Protein AF-A0A7S2WJZ1-F1 (afdb_monomer_lite)

Sequence (369 aa):
MVTASGAAGSRGDVEMGPRAAAEETKERGAGEAEEEASGRMSRREILKLLAVIGFVVVVVVLAQEVGLLLTRIRDWLVKQPLSYCLPVFVVVMVVRRVVVPIWYTVPTGVLMIIYLVFKVGVVRAAVIFQTLKLLDFVSFLILQRWFGPYFCDEDEEGQQMARSAKRCLPQILLDVVYALDREWGGHLRSQAPVGKTLTFIAFGATWFLEEEAMLFWFAVRSHVPNHLICIGLVTFTYLNTFDTIIRAQAVKGALDALSGSSAEILWEAIAQAKWYFVFLALLIATPATIYIHGRHVRLVYRKCTTMRVIVDEEADVANQDKDGENDTSLLQSPRRDHGDFAHQNDQDRERRRRELLQQQVTSIQTEPT

Foldseek 3Di:
DDDDDDDDDDDDDDDDDPPVVVVVVVVVVVVVVVVVVVPDDDPVNVVVVVVVVVVVVVVVVVVLVVLVVLLVLLVVLLPDDCVPVVVVLLVLVLCCLQQQVNVPPDPSLLSQLSSLCSNPNLLVSLLVSLVSLLCLLVSLQSLLVPCQLLQPDPDPVSVVVVVVVCVSHDPVLVVLLVVCCVQCQVVLVPDDLVVVLVLLLLQLLEPPDSPSSSSNSVSHRNPRDSVSNSVSSVVSSVLCSLVSSLSSLLSVQSSVCSVVDPPVSSVVSNVPSDVVSVVSSCVRHVVSNCVVVVSVVVVVVVVVVVVVVVVVVVVVVVVVVVVVVVVPPPDDDDDDDDDPPVVVVVVVVVVVVVVVVVVVVVVVVPDDD

Secondary structure (DSSP, 8-state):
-----------------TTSHHHHHHHHHHHHHHHHHHT---HHHHHHHHHHHHHHHHHHHHHHHHHHHHHHHHHHHHHS-HHHHHHHHHHHHHHHHH-GGGTTSS-HHHHHHHHHHHHH-HHHHHHHHHHHHTTHHHHHHHHHHHHHHHHH--SHHHHHHHHHHHHHS-HHHHHHHHHHHHHHHHHHHHS-HHHHHHHHHHHHH-SSS-HHHHHHHHHHT----HHHHHHHHHHHHHHTHHHHHHHHHHHHHHHHHHTTS-THHHHHHHHTS-HHHHHHHHHHHHHHHHHHHHHHHHHHHHHHHHHHHHHHHHHHHHHHHHHHHHGGGG--------SSHHHHHHHHHHHHHHHHHHHHHHHHHSS--

Structure (mmCIF, N/CA/C/O backbone):
data_AF-A0A7S2WJZ1-F1
#
_entry.id   AF-A0A7S2WJZ1-F1
#
loop_
_atom_site.group_PDB
_atom_site.id
_atom_site.type_symbol
_atom_site.label_atom_id
_atom_site.label_alt_id
_atom_site.label_comp_id
_atom_site.label_asym_id
_atom_site.label_entity_id
_atom_site.label_seq_id
_atom_site.pdbx_PDB_ins_code
_atom_site.Cartn_x
_atom_site.Cartn_y
_atom_site.Cartn_z
_atom_site.occupancy
_atom_site.B_iso_or_equiv
_atom_site.auth_seq_id
_atom_site.auth_comp_id
_atom_site.auth_asym_id
_atom_site.auth_atom_id
_atom_site.pdbx_PDB_model_num
ATOM 1 N N . MET A 1 1 ? -2.677 65.692 32.456 1.00 35.12 1 MET A N 1
ATOM 2 C CA . MET A 1 1 ? -1.333 66.240 32.195 1.00 35.12 1 MET A CA 1
ATOM 3 C C . MET A 1 1 ? -1.375 66.875 30.814 1.00 35.12 1 MET A C 1
ATOM 5 O O . MET A 1 1 ? -1.605 66.156 29.861 1.00 35.12 1 MET A O 1
ATOM 9 N N . VAL A 1 2 ? -1.282 68.208 30.805 1.00 33.44 2 VAL A N 1
ATOM 10 C CA . VAL A 1 2 ? -0.987 69.173 29.724 1.00 33.44 2 VAL A CA 1
ATOM 11 C C . VAL A 1 2 ? -1.761 69.114 28.390 1.00 33.44 2 VAL A C 1
ATOM 13 O O . VAL A 1 2 ? -1.886 68.111 27.706 1.00 33.44 2 VAL A O 1
ATOM 16 N N . THR A 1 3 ? -2.252 70.305 28.071 1.00 33.34 3 THR A N 1
ATOM 17 C CA . THR A 1 3 ? -3.048 70.826 26.964 1.00 33.34 3 THR A CA 1
ATOM 18 C C . THR A 1 3 ? -2.242 71.222 25.713 1.00 33.34 3 THR A C 1
ATOM 20 O O . THR A 1 3 ? -1.094 71.629 25.833 1.00 33.34 3 THR A O 1
ATOM 23 N N . ALA A 1 4 ? -2.975 71.319 24.594 1.00 33.91 4 ALA A N 1
ATOM 24 C CA . ALA A 1 4 ? -2.968 72.406 23.595 1.00 33.91 4 ALA A CA 1
ATOM 25 C C . ALA A 1 4 ? -1.978 72.449 22.403 1.00 33.91 4 ALA A C 1
ATOM 27 O O . ALA A 1 4 ? -0.768 72.333 22.535 1.00 33.91 4 ALA A O 1
ATOM 28 N N . SER A 1 5 ? -2.595 72.866 21.282 1.00 34.00 5 SER A N 1
ATOM 29 C CA . SER A 1 5 ? -2.162 73.897 20.317 1.00 34.00 5 SER A CA 1
ATOM 30 C C . SER A 1 5 ? -1.443 73.476 19.025 1.00 34.00 5 SER A C 1
ATOM 32 O O . SER A 1 5 ? -0.236 73.292 19.004 1.00 34.00 5 SER A O 1
ATOM 34 N N . GLY A 1 6 ? -2.212 73.477 17.925 1.00 32.22 6 GLY A N 1
ATOM 35 C CA . GLY A 1 6 ? -2.165 74.532 16.897 1.00 32.22 6 GLY A CA 1
ATOM 36 C C . GLY A 1 6 ? -1.039 74.520 15.855 1.00 32.22 6 GLY A C 1
ATOM 37 O O . GLY A 1 6 ? 0.117 74.705 16.203 1.00 32.22 6 GLY A O 1
ATOM 38 N N . ALA A 1 7 ? -1.411 74.484 14.569 1.00 35.50 7 ALA A N 1
ATOM 39 C CA . ALA A 1 7 ? -0.911 75.407 13.539 1.00 35.50 7 ALA A CA 1
ATOM 40 C C . ALA A 1 7 ? -1.691 75.247 12.223 1.00 35.50 7 ALA A C 1
ATOM 42 O O . ALA A 1 7 ? -1.968 74.142 11.767 1.00 35.50 7 ALA A O 1
ATOM 43 N N . ALA A 1 8 ? -2.030 76.390 11.633 1.00 37.19 8 ALA A N 1
ATOM 44 C CA . ALA A 1 8 ? -2.666 76.549 10.336 1.00 37.19 8 ALA A CA 1
ATOM 45 C C . ALA A 1 8 ? -1.668 76.349 9.179 1.00 37.19 8 ALA A C 1
ATOM 47 O O . ALA A 1 8 ? -0.497 76.706 9.296 1.00 37.19 8 ALA A O 1
ATOM 48 N N . GLY A 1 9 ? -2.162 75.863 8.039 1.00 34.41 9 GLY A N 1
ATOM 49 C CA . GLY A 1 9 ? -1.451 75.817 6.761 1.00 34.41 9 GLY A CA 1
ATOM 50 C C . GLY A 1 9 ? -2.421 76.154 5.633 1.00 34.41 9 GLY A C 1
ATOM 51 O O . GLY A 1 9 ? -3.458 75.517 5.497 1.00 34.41 9 GLY A O 1
ATOM 52 N N . SER A 1 10 ? -2.118 77.216 4.892 1.00 34.97 10 SER A N 1
ATOM 53 C CA . SER A 1 10 ? -3.002 77.883 3.934 1.00 34.97 10 SER A CA 1
ATOM 54 C C . SER A 1 10 ? -2.846 77.361 2.500 1.00 34.97 10 SER A C 1
ATOM 56 O O . SER A 1 10 ? -1.753 76.930 2.144 1.00 34.97 10 SER A O 1
ATOM 58 N N . ARG A 1 11 ? -3.864 77.665 1.679 1.00 36.56 11 ARG A N 1
ATOM 59 C CA . ARG A 1 11 ? -3.856 77.877 0.214 1.00 36.56 11 ARG A CA 1
ATOM 60 C C . ARG A 1 11 ? -3.792 76.661 -0.712 1.00 36.56 11 ARG A C 1
ATOM 62 O O . ARG A 1 11 ? -2.818 75.922 -0.736 1.00 36.56 11 ARG A O 1
ATOM 69 N N . GLY A 1 12 ? -4.772 76.632 -1.616 1.00 36.12 12 GLY A N 1
ATOM 70 C CA . GLY A 1 12 ? -4.676 75.965 -2.909 1.00 36.12 12 GLY A CA 1
ATOM 71 C C . GLY A 1 12 ? -6.034 75.768 -3.573 1.00 36.12 12 GLY A C 1
ATOM 72 O O . GLY A 1 12 ? -6.443 74.628 -3.743 1.00 36.12 12 GLY A O 1
ATOM 73 N N . ASP A 1 13 ? -6.728 76.852 -3.932 1.00 42.53 13 ASP A N 1
ATOM 74 C CA . ASP A 1 13 ? -7.829 76.777 -4.899 1.00 42.53 13 ASP A CA 1
ATOM 75 C C . ASP A 1 13 ? -7.250 76.351 -6.256 1.00 42.53 13 ASP A C 1
ATOM 77 O O . ASP A 1 13 ? -6.433 77.065 -6.842 1.00 42.53 13 ASP A O 1
ATOM 81 N N . VAL A 1 14 ? -7.654 75.177 -6.740 1.00 48.00 14 VAL A N 1
ATOM 82 C CA . VAL A 1 14 ? -7.416 74.730 -8.116 1.00 48.00 14 VAL A CA 1
ATOM 83 C C . VAL A 1 14 ? -8.781 74.531 -8.760 1.00 48.00 14 VAL A C 1
ATOM 85 O O . VAL A 1 14 ? -9.485 73.564 -8.474 1.00 48.00 14 VAL A O 1
ATOM 88 N N . GLU A 1 15 ? -9.155 75.472 -9.625 1.00 45.41 15 GLU A N 1
ATOM 89 C CA . GLU A 1 15 ? -10.256 75.317 -10.573 1.00 45.41 15 GLU A CA 1
ATOM 90 C C . GLU A 1 15 ? -9.969 74.109 -11.480 1.00 45.41 15 GLU A C 1
ATOM 92 O O . GLU A 1 15 ? -9.118 74.163 -12.370 1.00 45.41 15 GLU A O 1
ATOM 97 N N . MET A 1 16 ? -10.681 72.999 -11.265 1.00 44.22 16 MET A N 1
ATOM 98 C CA . MET A 1 16 ? -10.736 71.910 -12.237 1.00 44.22 16 MET A CA 1
ATOM 99 C C . MET A 1 16 ? -11.725 72.274 -13.344 1.00 44.22 16 MET A C 1
ATOM 101 O O . MET A 1 16 ? -12.926 72.414 -13.118 1.00 44.22 16 MET A O 1
ATOM 105 N N . GLY A 1 17 ? -11.196 72.437 -14.557 1.00 39.38 17 GLY A N 1
ATOM 106 C CA . GLY A 1 17 ? -11.983 72.705 -15.754 1.00 39.38 17 GLY A CA 1
ATOM 107 C C . GLY A 1 17 ? -12.967 71.571 -16.105 1.00 39.38 17 GLY A C 1
ATOM 108 O O . GLY A 1 17 ? -12.754 70.411 -15.741 1.00 39.38 17 GLY A O 1
ATOM 109 N N . PRO A 1 18 ? -14.020 71.869 -16.888 1.00 46.38 18 PRO A N 1
ATOM 110 C CA . PRO A 1 18 ? -15.182 71.002 -17.138 1.00 46.38 18 PRO A CA 1
ATOM 111 C C . PRO A 1 18 ? -14.915 69.766 -18.026 1.00 46.38 18 PRO A C 1
ATOM 113 O O . PRO A 1 18 ? -15.843 69.193 -18.589 1.00 46.38 18 PRO A O 1
ATOM 116 N N . ARG A 1 19 ? -13.655 69.332 -18.166 1.00 48.16 19 ARG A N 1
ATOM 117 C CA . ARG A 1 19 ? -13.272 68.125 -18.919 1.00 48.16 19 ARG A CA 1
ATOM 118 C C . ARG A 1 19 ? -13.032 66.889 -18.048 1.00 48.16 19 ARG A C 1
ATOM 120 O O . ARG A 1 19 ? -13.173 65.795 -18.571 1.00 48.16 19 ARG A O 1
ATOM 127 N N . ALA A 1 20 ? -12.767 67.043 -16.748 1.00 45.25 20 ALA A N 1
ATOM 128 C CA . ALA A 1 20 ? -12.599 65.903 -15.835 1.00 45.25 20 ALA A CA 1
ATOM 129 C C . ALA A 1 20 ? -13.941 65.278 -15.399 1.00 45.25 20 ALA A C 1
ATOM 131 O O . ALA A 1 20 ? -14.034 64.075 -15.187 1.00 45.25 20 ALA A O 1
ATOM 132 N N . ALA A 1 21 ? -15.016 66.073 -15.348 1.00 47.00 21 ALA A N 1
ATOM 133 C CA . ALA A 1 21 ? -16.331 65.596 -14.911 1.00 47.00 21 ALA A CA 1
ATOM 134 C C . ALA A 1 21 ? -17.038 64.678 -15.930 1.00 47.00 21 ALA A C 1
ATOM 136 O O . ALA A 1 21 ? -17.956 63.957 -15.554 1.00 47.00 21 ALA A O 1
ATOM 137 N N . ALA A 1 22 ? -16.630 64.692 -17.206 1.00 45.75 22 ALA A N 1
ATOM 138 C CA . ALA A 1 22 ? -17.259 63.896 -18.265 1.00 45.75 22 ALA A CA 1
ATOM 139 C C . ALA A 1 22 ? -16.662 62.482 -18.418 1.00 45.75 22 ALA A C 1
ATOM 141 O O . ALA A 1 22 ? -17.345 61.590 -18.922 1.00 45.75 22 ALA A O 1
ATOM 142 N N . GLU A 1 23 ? -15.419 62.256 -17.980 1.00 45.00 23 GLU A N 1
ATOM 143 C CA . GLU A 1 23 ? -14.822 60.910 -17.938 1.00 45.00 23 GLU A CA 1
ATOM 144 C C . GLU A 1 23 ? -15.289 60.136 -16.700 1.00 45.00 23 GLU A C 1
ATOM 146 O O . GLU A 1 23 ? -15.643 58.962 -16.806 1.00 45.00 23 GLU A O 1
ATOM 151 N N . GLU A 1 24 ? -15.455 60.818 -15.565 1.00 45.88 24 GLU A N 1
ATOM 152 C CA . GLU A 1 24 ? -15.884 60.188 -14.311 1.00 45.88 24 GLU A CA 1
ATOM 153 C C . GLU A 1 24 ? -17.339 59.676 -14.360 1.00 45.88 24 GLU A C 1
ATOM 155 O O . GLU A 1 24 ? -17.680 58.685 -13.717 1.00 45.88 24 GLU A O 1
ATOM 160 N N . THR A 1 25 ? -18.217 60.281 -15.175 1.00 46.12 25 THR A N 1
ATOM 161 C CA . THR A 1 25 ? -19.594 59.771 -15.351 1.00 46.12 25 THR A CA 1
ATOM 162 C C . THR A 1 25 ? -19.679 58.579 -16.307 1.00 46.12 25 THR A C 1
ATOM 164 O O . THR A 1 25 ? -20.654 57.829 -16.260 1.00 46.12 25 THR A O 1
ATOM 167 N N . LYS A 1 26 ? -18.677 58.381 -17.173 1.00 44.16 26 LYS A N 1
ATOM 168 C CA . LYS A 1 26 ? -18.665 57.284 -18.150 1.00 44.16 26 LYS A CA 1
ATOM 169 C C . LYS A 1 26 ? -18.094 55.996 -17.553 1.00 44.16 26 LYS A C 1
ATOM 171 O O . LYS A 1 26 ? -18.574 54.919 -17.889 1.00 44.16 26 LYS A O 1
ATOM 176 N N . GLU A 1 27 ? -17.150 56.109 -16.619 1.00 46.34 27 GLU A N 1
ATOM 177 C CA . GLU A 1 27 ? -16.619 54.962 -15.871 1.00 46.34 27 GLU A CA 1
ATOM 178 C C . GLU A 1 27 ? -17.578 54.478 -14.774 1.00 46.34 27 GLU A C 1
ATOM 180 O O . GLU A 1 27 ? -17.710 53.274 -14.562 1.00 46.34 27 GLU A O 1
ATOM 185 N N . ARG A 1 28 ? -18.343 55.380 -14.142 1.00 48.84 28 ARG A N 1
ATOM 186 C CA . ARG A 1 28 ? -19.300 54.995 -13.090 1.00 48.84 28 ARG A CA 1
ATOM 187 C C . ARG A 1 28 ? -20.514 54.223 -13.622 1.00 48.84 28 ARG A C 1
ATOM 189 O O . ARG A 1 28 ? -20.954 53.273 -12.989 1.00 48.84 28 ARG A O 1
ATOM 196 N N . GLY A 1 29 ? -21.001 54.567 -14.819 1.00 41.38 29 GLY A N 1
ATOM 197 C CA . GLY A 1 29 ? -22.090 53.834 -15.481 1.00 41.38 29 GLY A CA 1
ATOM 198 C C . GLY A 1 29 ? -21.668 52.495 -16.104 1.00 41.38 29 GLY A C 1
ATOM 199 O O . GLY A 1 29 ? -22.511 51.622 -16.293 1.00 41.38 29 GLY A O 1
ATOM 200 N N . ALA A 1 30 ? -20.378 52.317 -16.413 1.00 45.41 30 ALA A N 1
ATOM 201 C CA . ALA A 1 30 ? -19.834 51.049 -16.902 1.00 45.41 30 ALA A CA 1
ATOM 202 C C . ALA A 1 30 ? -19.527 50.075 -15.750 1.00 45.41 30 ALA A C 1
ATOM 204 O O . ALA A 1 30 ? -19.816 48.887 -15.870 1.00 45.41 30 ALA A O 1
ATOM 205 N N . GLY A 1 31 ? -19.034 50.587 -14.615 1.00 43.34 31 GLY A N 1
ATOM 206 C CA . GLY A 1 31 ? -18.776 49.786 -13.415 1.00 43.34 31 GLY A CA 1
ATOM 207 C C . GLY A 1 31 ? -20.046 49.214 -12.779 1.00 43.34 31 GLY A C 1
ATOM 208 O O . GLY A 1 31 ? -20.082 48.030 -12.464 1.00 43.34 31 GLY A O 1
ATOM 209 N N . GLU A 1 32 ? -21.120 50.004 -12.668 1.00 49.44 32 GLU A N 1
ATOM 210 C CA . GLU A 1 32 ? -22.384 49.539 -12.063 1.00 49.44 32 GLU A CA 1
ATOM 211 C C . GLU A 1 32 ? -23.138 48.525 -12.954 1.00 49.44 32 GLU A C 1
ATOM 213 O O . GLU A 1 32 ? -23.815 47.633 -12.445 1.00 49.44 32 GLU A O 1
ATOM 218 N N . ALA A 1 33 ? -22.968 48.586 -14.282 1.00 47.81 33 ALA A N 1
ATOM 219 C CA . ALA A 1 33 ? -23.543 47.604 -15.209 1.00 47.81 33 ALA A CA 1
ATOM 220 C C . ALA A 1 33 ? -22.740 46.285 -15.280 1.00 47.81 33 ALA A C 1
ATOM 222 O O . ALA A 1 33 ? -23.322 45.224 -15.525 1.00 47.81 33 ALA A O 1
ATOM 223 N N . GLU A 1 34 ? -21.422 46.318 -15.046 1.00 46.22 34 GLU A N 1
ATOM 224 C CA . GLU A 1 34 ? -20.591 45.108 -14.929 1.00 46.22 34 GLU A CA 1
ATOM 225 C C . GLU A 1 34 ? -20.733 44.423 -13.558 1.00 46.22 34 GLU A C 1
ATOM 227 O O . GLU A 1 34 ? -20.693 43.190 -13.480 1.00 46.22 34 GLU A O 1
ATOM 232 N N . GLU A 1 35 ? -20.990 45.178 -12.484 1.00 46.41 35 GLU A N 1
ATOM 233 C CA . GLU A 1 35 ? -21.200 44.615 -11.142 1.00 46.41 35 GLU A CA 1
ATOM 234 C C . GLU A 1 35 ? -22.533 43.843 -11.033 1.00 46.41 35 GLU A C 1
ATOM 236 O O . GLU A 1 35 ? -22.588 42.784 -10.402 1.00 46.41 35 GLU A O 1
ATOM 241 N N . GLU A 1 36 ? -23.587 44.263 -11.750 1.00 46.03 36 GLU A N 1
ATOM 242 C CA . GLU A 1 36 ? -24.852 43.508 -11.836 1.00 46.03 36 GLU A CA 1
ATOM 243 C C . GLU A 1 36 ? -24.774 42.251 -12.732 1.00 46.03 36 GLU A C 1
ATOM 245 O O . GLU A 1 36 ? -25.555 41.306 -12.554 1.00 46.03 36 GLU A O 1
ATOM 250 N N . ALA A 1 37 ? -23.821 42.181 -13.671 1.00 45.91 37 ALA A N 1
ATOM 251 C CA . ALA A 1 37 ? -23.615 41.014 -14.539 1.00 45.91 37 ALA A CA 1
ATOM 252 C C . ALA A 1 37 ? -22.756 39.913 -13.881 1.00 45.91 37 ALA A C 1
ATOM 254 O O . ALA A 1 37 ? -22.914 38.732 -14.202 1.00 45.91 37 ALA A O 1
ATOM 255 N N . SER A 1 38 ? -21.910 40.283 -12.915 1.00 46.25 38 SER A N 1
ATOM 256 C CA . SER A 1 38 ? -21.045 39.385 -12.130 1.00 46.25 38 SER A CA 1
ATOM 257 C C . SER A 1 38 ? -21.821 38.469 -11.158 1.00 46.25 38 SER A C 1
ATOM 259 O O . SER A 1 38 ? -21.355 37.393 -10.783 1.00 46.25 38 SER A O 1
ATOM 261 N N . GLY A 1 39 ? -23.053 38.840 -10.786 1.00 50.56 39 GLY A N 1
ATOM 262 C CA . GLY A 1 39 ? -23.861 38.118 -9.792 1.00 50.56 39 GLY A CA 1
ATOM 263 C C . GLY A 1 39 ? -24.732 36.967 -10.317 1.00 50.56 39 GLY A C 1
ATOM 264 O O . GLY A 1 39 ? -25.331 36.238 -9.521 1.00 50.56 39 GLY A O 1
ATOM 265 N N . ARG A 1 40 ? -24.851 36.765 -11.637 1.00 54.56 40 ARG A N 1
ATOM 266 C CA . ARG A 1 40 ? -25.691 35.691 -12.204 1.00 54.56 40 ARG A CA 1
ATOM 267 C C . ARG A 1 40 ? -24.854 34.458 -12.520 1.00 54.56 40 ARG A C 1
ATOM 269 O O . ARG A 1 40 ? -24.459 34.259 -13.666 1.00 54.56 40 ARG A O 1
ATOM 276 N N . MET A 1 41 ? -24.657 33.594 -11.517 1.00 57.53 41 MET A N 1
ATOM 277 C CA . MET A 1 41 ? -24.138 32.237 -11.745 1.00 57.53 41 MET A CA 1
ATOM 278 C C . MET A 1 41 ? -24.893 31.591 -12.907 1.00 57.53 41 MET A C 1
ATOM 280 O O . MET A 1 41 ? -26.128 31.518 -12.921 1.00 57.53 41 MET A O 1
ATOM 284 N N . SER A 1 42 ? -24.141 31.122 -13.896 1.00 78.81 42 SER A N 1
ATOM 285 C CA . SER A 1 42 ? -24.705 30.467 -15.069 1.00 78.81 42 SER A CA 1
ATOM 286 C C . SER A 1 42 ? -25.537 29.260 -14.627 1.00 78.81 42 SER A C 1
ATOM 288 O O . SER A 1 42 ? -25.165 28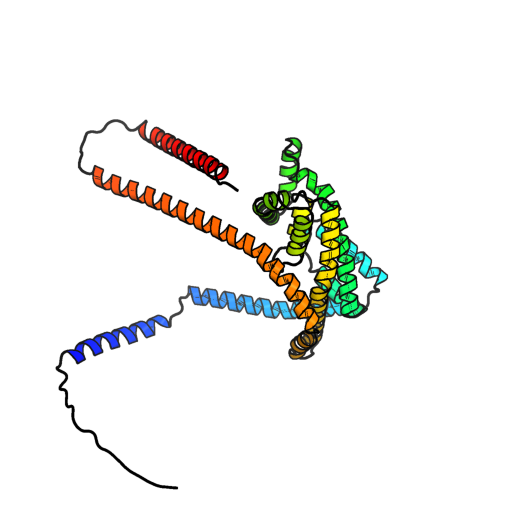.542 -13.699 1.00 78.81 42 SER A O 1
ATOM 290 N N . ARG A 1 43 ? -26.646 28.952 -15.317 1.00 75.81 43 ARG A N 1
ATOM 291 C CA . ARG A 1 43 ? -27.466 27.755 -15.018 1.00 75.81 43 ARG A CA 1
ATOM 292 C C . ARG A 1 43 ? -26.630 26.468 -14.946 1.00 75.81 43 ARG A C 1
ATOM 294 O O . ARG A 1 43 ? -26.984 25.554 -14.210 1.00 75.81 43 ARG A O 1
ATOM 301 N N . ARG A 1 44 ? -25.508 26.402 -15.678 1.00 75.88 44 ARG A N 1
ATOM 302 C CA . ARG A 1 44 ? -24.546 25.287 -15.624 1.00 75.88 44 ARG A CA 1
ATOM 303 C C . ARG A 1 44 ? -23.751 25.238 -14.316 1.00 75.88 44 ARG A C 1
ATOM 305 O O . ARG A 1 44 ? -23.450 24.148 -13.845 1.00 75.88 44 ARG A O 1
ATOM 312 N N . GLU A 1 45 ? -23.415 26.381 -13.732 1.00 79.25 45 GLU A N 1
ATOM 313 C CA . GLU A 1 45 ? -22.713 26.481 -12.445 1.00 79.25 45 GLU A CA 1
ATOM 314 C C . GLU A 1 45 ? -23.644 26.138 -11.287 1.00 79.25 45 GLU A C 1
ATOM 316 O O . GLU A 1 45 ? -23.255 25.377 -10.409 1.00 79.25 45 GLU A O 1
ATOM 321 N N . ILE A 1 46 ? -24.905 26.574 -11.356 1.00 81.94 46 ILE A N 1
ATOM 322 C CA . ILE A 1 46 ? -25.950 26.170 -10.404 1.00 81.94 46 ILE A CA 1
ATOM 323 C C . ILE A 1 46 ? -26.162 24.651 -10.457 1.00 81.94 46 ILE A C 1
ATOM 325 O O . ILE A 1 46 ? -26.256 24.007 -9.416 1.00 81.94 46 ILE A O 1
ATOM 329 N N . LEU A 1 47 ? -26.180 24.050 -11.653 1.00 81.81 47 LEU A N 1
ATOM 330 C CA . LEU A 1 47 ? -26.319 22.598 -11.798 1.00 81.81 47 LEU A CA 1
ATOM 331 C C . LEU A 1 47 ? -25.104 21.838 -11.239 1.00 81.81 47 LEU A C 1
ATOM 333 O O . LEU A 1 47 ? -25.275 20.820 -10.574 1.00 81.81 47 LEU A O 1
ATOM 337 N N . LYS A 1 48 ? -23.881 22.338 -11.476 1.00 78.62 48 LYS A N 1
ATOM 338 C CA . LYS A 1 48 ? -22.652 21.786 -10.880 1.00 78.62 48 LYS A CA 1
ATOM 339 C C . LYS A 1 48 ? -22.681 21.899 -9.358 1.00 78.62 48 LYS A C 1
ATOM 341 O O . LYS A 1 48 ? -22.360 20.931 -8.680 1.00 78.62 48 LYS A O 1
ATOM 346 N N . LEU A 1 49 ? -23.106 23.043 -8.827 1.00 80.56 49 LEU A N 1
ATOM 347 C CA . LEU A 1 49 ? -23.221 23.271 -7.391 1.00 80.56 49 LEU A CA 1
ATOM 348 C C . LEU A 1 49 ? -24.266 22.341 -6.767 1.00 80.56 49 LEU A C 1
ATOM 350 O O . LEU A 1 49 ? -23.978 21.705 -5.761 1.00 80.56 49 LEU A O 1
ATOM 354 N N . LEU A 1 50 ? -25.437 22.181 -7.390 1.00 81.69 50 LEU A N 1
ATOM 355 C CA . LEU A 1 50 ? -26.462 21.228 -6.951 1.00 81.69 50 LEU A CA 1
ATOM 356 C C . LEU A 1 50 ? -25.984 19.776 -7.033 1.00 81.69 50 LEU A C 1
ATOM 358 O O . LEU A 1 50 ? -26.298 18.996 -6.142 1.00 81.69 50 LEU A O 1
ATOM 362 N N . ALA A 1 51 ? -25.203 19.407 -8.052 1.00 79.88 51 ALA A N 1
ATOM 363 C CA . ALA A 1 51 ? -24.602 18.079 -8.143 1.00 79.88 51 ALA A CA 1
ATOM 364 C C . ALA A 1 51 ? -23.565 17.846 -7.033 1.00 79.88 51 ALA A C 1
ATOM 366 O O . ALA A 1 51 ? -23.545 16.772 -6.441 1.00 79.88 51 ALA A O 1
ATOM 367 N N . VAL A 1 52 ? -22.749 18.853 -6.704 1.00 80.38 52 VAL A N 1
ATOM 368 C CA . VAL A 1 52 ? -21.792 18.791 -5.589 1.00 80.38 52 VAL A CA 1
ATOM 369 C C . VAL A 1 52 ? -22.522 18.721 -4.251 1.00 80.38 52 VAL A C 1
ATOM 371 O O . VAL A 1 52 ? -22.197 17.865 -3.439 1.00 80.38 52 VAL A O 1
ATOM 374 N N . ILE A 1 53 ? -23.538 19.556 -4.024 1.00 81.62 53 ILE A N 1
ATOM 375 C CA . ILE A 1 53 ? -24.355 19.521 -2.804 1.00 81.62 53 ILE A CA 1
ATOM 376 C C . ILE A 1 53 ? -25.074 18.174 -2.693 1.00 81.62 53 ILE A C 1
ATOM 378 O O . ILE A 1 53 ? -25.030 17.550 -1.639 1.00 81.62 53 ILE A O 1
ATOM 382 N N . GLY A 1 54 ? -25.681 17.688 -3.777 1.00 78.44 54 GLY A N 1
ATOM 383 C CA . GLY A 1 54 ? -26.321 16.376 -3.832 1.00 78.44 54 GLY A CA 1
ATOM 384 C C . GLY A 1 54 ? -25.337 15.248 -3.532 1.00 78.44 54 GLY A C 1
ATOM 385 O O . GLY A 1 54 ? -25.641 14.375 -2.725 1.00 78.44 54 GLY A O 1
ATOM 386 N N . PHE A 1 55 ? -24.130 15.303 -4.097 1.00 78.44 55 PHE A N 1
ATOM 387 C CA . PHE A 1 55 ? -23.053 14.367 -3.785 1.00 78.44 55 PHE A CA 1
ATOM 388 C C . PHE A 1 55 ? -22.644 14.440 -2.309 1.00 78.44 55 PHE A C 1
ATOM 390 O O . PHE A 1 55 ? -22.541 13.403 -1.665 1.00 78.44 55 PHE A O 1
ATOM 397 N N . VAL A 1 56 ? -22.482 15.638 -1.740 1.00 74.50 56 VAL A N 1
ATOM 398 C CA . VAL A 1 56 ? -22.156 15.829 -0.318 1.00 74.50 56 VAL A CA 1
ATOM 399 C C . VAL A 1 56 ? -23.259 15.268 0.578 1.00 74.50 56 VAL A C 1
ATOM 401 O O . VAL A 1 56 ? -22.956 14.533 1.510 1.00 74.50 56 VAL A O 1
ATOM 404 N N . VAL A 1 57 ? -24.531 15.546 0.287 1.00 74.56 57 VAL A N 1
ATOM 405 C CA . VAL A 1 57 ? -25.671 15.007 1.047 1.00 74.56 57 VAL A CA 1
ATOM 406 C C . VAL A 1 57 ? -25.700 13.482 0.965 1.00 74.56 57 VAL A C 1
ATOM 408 O O . VAL A 1 57 ? -25.830 12.820 1.992 1.00 74.56 57 VAL A O 1
ATOM 411 N N . VAL A 1 58 ? -25.513 12.915 -0.229 1.00 74.88 58 VAL A N 1
ATOM 412 C CA . VAL A 1 58 ? -25.426 11.462 -0.427 1.00 74.88 58 VAL A CA 1
ATOM 413 C C . VAL A 1 58 ? -24.260 10.874 0.367 1.00 74.88 58 VAL A C 1
ATOM 415 O O . VAL A 1 58 ? -24.454 9.881 1.060 1.00 74.88 58 VAL A O 1
ATOM 418 N N . VAL A 1 59 ? -23.083 11.503 0.346 1.00 71.56 59 VAL A N 1
ATOM 419 C CA . VAL A 1 59 ? -21.912 11.084 1.132 1.00 71.56 59 VAL A CA 1
ATOM 420 C C . VAL A 1 59 ? -22.192 11.153 2.631 1.00 71.56 59 VAL A C 1
ATOM 422 O O . VAL A 1 59 ? -21.829 10.223 3.341 1.00 71.56 59 VAL A O 1
ATOM 425 N N . VAL A 1 60 ? -22.855 12.200 3.126 1.00 72.00 60 VAL A N 1
ATOM 426 C CA . VAL A 1 60 ? -23.181 12.356 4.554 1.00 72.00 60 VAL A CA 1
ATOM 427 C C . VAL A 1 60 ? -24.192 11.303 5.014 1.00 72.00 60 VAL A C 1
ATOM 429 O O . VAL A 1 60 ? -23.982 10.669 6.047 1.00 72.00 60 VAL A O 1
ATOM 432 N N . VAL A 1 61 ? -25.258 11.068 4.244 1.00 71.44 61 VAL A N 1
ATOM 433 C CA . VAL A 1 61 ? -26.266 10.041 4.561 1.00 71.44 61 VAL A CA 1
ATOM 434 C C . VAL A 1 61 ? -25.649 8.643 4.489 1.00 71.44 61 VAL A C 1
ATOM 436 O O . VAL A 1 61 ? -25.810 7.843 5.410 1.00 71.44 61 VAL A O 1
ATOM 439 N N . LEU A 1 62 ? -24.862 8.359 3.445 1.00 73.38 62 LEU A N 1
ATOM 440 C CA . LEU A 1 62 ? -24.110 7.108 3.342 1.00 73.38 62 LEU A CA 1
ATOM 441 C C . LEU A 1 62 ? -23.112 6.956 4.491 1.00 73.38 62 LEU A C 1
ATOM 443 O O . LEU A 1 62 ? -22.959 5.854 5.000 1.00 73.38 62 LEU A O 1
ATOM 447 N N . ALA A 1 63 ? -22.455 8.028 4.936 1.00 69.62 63 ALA A N 1
ATOM 448 C CA . ALA A 1 63 ? -21.509 7.972 6.046 1.00 69.62 63 ALA A CA 1
ATOM 449 C C . ALA A 1 63 ? -22.188 7.578 7.364 1.00 69.62 63 ALA A C 1
ATOM 451 O O . ALA A 1 63 ? -21.599 6.825 8.139 1.00 69.62 63 ALA A O 1
ATOM 452 N N . GLN A 1 64 ? -23.424 8.024 7.607 1.00 71.38 64 GLN A N 1
ATOM 453 C CA . GLN A 1 64 ? -24.203 7.605 8.777 1.00 71.38 64 GLN A CA 1
ATOM 454 C C . GLN A 1 64 ? -24.555 6.113 8.720 1.00 71.38 64 GLN A C 1
ATOM 456 O O . GLN A 1 64 ? -24.294 5.384 9.678 1.00 71.38 64 GLN A O 1
ATOM 461 N N . GLU A 1 65 ? -25.073 5.639 7.586 1.00 77.38 65 GLU A N 1
ATOM 462 C CA . GLU A 1 65 ? -25.407 4.221 7.390 1.00 77.38 65 GLU A CA 1
ATOM 463 C C . GLU A 1 65 ? -24.165 3.320 7.461 1.00 77.38 65 GLU A C 1
ATOM 465 O O . GLU A 1 65 ? -24.165 2.278 8.120 1.00 77.38 65 GLU A O 1
ATOM 470 N N . VAL A 1 66 ? -23.059 3.751 6.850 1.00 75.38 66 VAL A N 1
ATOM 471 C CA . VAL A 1 66 ? -21.760 3.074 6.939 1.00 75.38 66 VAL A CA 1
ATOM 472 C C . VAL A 1 66 ? -21.252 3.077 8.380 1.00 75.38 66 VAL A C 1
ATOM 474 O O . VAL A 1 66 ? -20.750 2.056 8.842 1.00 75.38 66 VAL A O 1
ATOM 477 N N . GLY A 1 67 ? -21.415 4.175 9.119 1.00 74.00 67 GLY A N 1
ATOM 478 C CA . GLY A 1 67 ? -21.050 4.267 10.531 1.00 74.00 67 GLY A CA 1
ATOM 479 C C . GLY A 1 67 ? -21.816 3.269 11.403 1.00 74.00 67 GLY A C 1
ATOM 480 O O . GLY A 1 67 ? -21.205 2.544 12.189 1.00 74.00 67 GLY A O 1
ATOM 481 N N . LEU A 1 68 ? -23.135 3.160 11.215 1.00 77.56 68 LEU A N 1
ATOM 482 C CA . LEU A 1 68 ? -23.980 2.168 11.894 1.00 77.56 68 LEU A CA 1
ATOM 483 C C . LEU A 1 68 ? -23.618 0.731 11.506 1.00 77.56 68 LEU A C 1
ATOM 485 O O . LEU A 1 68 ? -23.600 -0.170 12.348 1.00 77.56 68 LEU A O 1
ATOM 489 N N . LEU A 1 69 ? -23.314 0.492 10.232 1.00 80.38 69 LEU A N 1
ATOM 490 C CA . LEU A 1 69 ? -22.857 -0.813 9.773 1.00 80.38 69 LEU A CA 1
ATOM 491 C C . LEU A 1 69 ? -21.508 -1.179 10.408 1.00 80.38 69 LEU A C 1
ATOM 493 O O . LEU A 1 69 ? -21.345 -2.300 10.888 1.00 80.38 69 LEU A O 1
ATOM 497 N N . LEU A 1 70 ? -20.558 -0.243 10.464 1.00 78.81 70 LEU A N 1
ATOM 498 C CA . LEU A 1 70 ? -19.239 -0.452 11.060 1.00 78.81 70 LEU A CA 1
ATOM 499 C C . LEU A 1 70 ? -19.314 -0.712 12.566 1.00 78.81 70 LEU A C 1
ATOM 501 O O . LEU A 1 70 ? -18.594 -1.582 13.054 1.00 78.81 70 LEU A O 1
ATOM 505 N N . THR A 1 71 ? -20.193 -0.027 13.302 1.00 81.62 71 THR A N 1
ATOM 506 C CA . THR A 1 71 ? -20.400 -0.299 14.735 1.00 81.62 71 THR A CA 1
ATOM 507 C C . THR A 1 71 ? -21.044 -1.665 14.961 1.00 81.62 71 THR A C 1
ATOM 509 O O . THR A 1 71 ? -20.567 -2.423 15.804 1.00 81.62 71 THR A O 1
ATOM 512 N N . ARG A 1 72 ? -22.030 -2.066 14.147 1.00 84.00 72 ARG A N 1
ATOM 513 C CA . ARG A 1 72 ? -22.590 -3.432 14.193 1.00 84.00 72 ARG A CA 1
ATOM 514 C C . ARG A 1 72 ? -21.543 -4.499 13.877 1.00 84.00 72 ARG A C 1
ATOM 516 O O . ARG A 1 72 ? -21.455 -5.504 14.583 1.00 84.00 72 ARG A O 1
ATOM 523 N N . ILE A 1 73 ? -20.739 -4.286 12.832 1.00 81.25 73 ILE A N 1
ATOM 524 C CA . ILE A 1 73 ? -19.648 -5.192 12.450 1.00 81.25 73 ILE A CA 1
ATOM 525 C C . ILE A 1 73 ? -18.621 -5.279 13.579 1.00 81.25 73 ILE A C 1
ATOM 527 O O . ILE A 1 73 ? -18.216 -6.385 13.930 1.00 81.25 73 ILE A O 1
ATOM 531 N N . ARG A 1 74 ? -18.234 -4.149 14.185 1.00 81.62 74 ARG A N 1
ATOM 532 C CA . ARG A 1 74 ? -17.362 -4.103 15.367 1.00 81.62 74 ARG A CA 1
ATOM 533 C C . ARG A 1 74 ? -17.937 -4.961 16.490 1.00 81.62 74 ARG A C 1
ATOM 535 O O . ARG A 1 74 ? -17.249 -5.856 16.972 1.00 81.62 74 ARG A O 1
ATOM 542 N N . ASP A 1 75 ? -19.184 -4.727 16.883 1.00 86.38 75 ASP A N 1
ATOM 543 C CA . ASP A 1 75 ? -19.809 -5.413 18.019 1.00 86.38 75 ASP A CA 1
ATOM 544 C C . ASP A 1 75 ? -19.946 -6.922 17.780 1.00 86.38 75 ASP A C 1
ATOM 546 O O . ASP A 1 75 ? -19.826 -7.725 18.710 1.00 86.38 75 ASP A O 1
ATOM 550 N N . TRP A 1 76 ? -20.161 -7.327 16.527 1.00 87.56 76 TRP A N 1
ATOM 551 C CA . TRP A 1 76 ? -20.139 -8.729 16.130 1.00 87.56 76 TRP A CA 1
ATOM 552 C C . TRP A 1 76 ? -18.719 -9.314 16.159 1.00 87.56 76 TRP A C 1
ATOM 554 O O . TRP A 1 76 ? -18.503 -10.353 16.787 1.00 87.56 76 TRP A O 1
ATOM 564 N N . LEU A 1 77 ? -17.742 -8.640 15.543 1.00 84.19 77 LEU A N 1
ATOM 565 C CA . LEU A 1 77 ? -16.343 -9.075 15.473 1.00 84.19 77 LEU A CA 1
ATOM 566 C C . LEU A 1 77 ? -15.738 -9.234 16.870 1.00 84.19 77 LEU A C 1
ATOM 568 O O . LEU A 1 77 ? -15.099 -10.243 17.156 1.00 84.19 77 LEU A O 1
ATOM 572 N N . VAL A 1 78 ? -15.981 -8.289 17.779 1.00 83.56 78 VAL A N 1
ATOM 573 C CA . VAL A 1 78 ? -15.445 -8.317 19.150 1.00 83.56 78 VAL A CA 1
ATOM 574 C C . VAL A 1 78 ? -15.951 -9.519 19.953 1.00 83.56 78 VAL A C 1
ATOM 576 O O . VAL A 1 78 ? -15.270 -9.951 20.882 1.00 83.56 78 VAL A O 1
ATOM 579 N N . LYS A 1 79 ? -17.075 -10.140 19.584 1.00 88.62 79 LYS A N 1
ATOM 580 C CA . LYS A 1 79 ? -17.542 -11.386 20.220 1.00 88.62 79 LYS A CA 1
ATOM 581 C C . LYS A 1 79 ? -16.785 -12.620 19.729 1.00 88.62 79 LYS A C 1
ATOM 583 O O . LYS A 1 79 ? -16.677 -13.597 20.463 1.00 88.62 79 LYS A O 1
ATOM 588 N N . GLN A 1 80 ? -16.202 -12.574 18.533 1.00 90.38 80 GLN A N 1
ATOM 589 C CA . GLN A 1 80 ? -15.542 -13.730 17.928 1.00 90.38 80 GLN A CA 1
ATOM 590 C C . GLN A 1 80 ? -14.135 -13.969 18.502 1.00 90.38 80 GLN A C 1
ATOM 592 O O . GLN A 1 80 ? -13.387 -13.007 18.719 1.00 90.38 80 GLN A O 1
ATOM 597 N N . PRO A 1 81 ? -13.721 -15.221 18.760 1.00 90.38 81 PRO A N 1
ATOM 598 C CA . PRO A 1 81 ? -12.402 -15.524 19.313 1.00 90.38 81 PRO A CA 1
ATOM 599 C C . PRO A 1 81 ? -11.275 -15.286 18.296 1.00 90.38 81 PRO A C 1
ATOM 601 O O . PRO A 1 81 ? -11.428 -15.552 17.102 1.00 90.38 81 PRO A O 1
ATOM 604 N N . LEU A 1 82 ? -10.116 -14.825 18.788 1.00 87.56 82 LEU A N 1
ATOM 605 C CA . LEU A 1 82 ? -8.948 -14.498 17.952 1.00 87.56 82 LEU A CA 1
ATOM 606 C C . LEU A 1 82 ? -8.453 -15.710 17.156 1.00 87.56 82 LEU A C 1
ATOM 608 O O . LEU A 1 82 ? -8.120 -15.575 15.983 1.00 87.56 82 LEU A O 1
ATOM 612 N N . SER A 1 83 ? -8.473 -16.894 17.770 1.00 87.50 83 SER A N 1
ATOM 613 C CA . SER A 1 83 ? -8.052 -18.155 17.151 1.00 87.50 83 SER A CA 1
ATOM 614 C C . SER A 1 83 ? -8.874 -18.552 15.923 1.00 87.50 83 SER A C 1
ATOM 616 O O . SER A 1 83 ? -8.362 -19.283 15.083 1.00 87.50 83 SER A O 1
ATOM 618 N N . TYR A 1 84 ? -10.116 -18.070 15.797 1.00 87.19 84 TYR A N 1
ATOM 619 C CA . TYR A 1 84 ? -10.986 -18.368 14.658 1.00 87.19 84 TYR A CA 1
ATOM 620 C C . TYR A 1 84 ? -10.950 -17.265 13.596 1.00 87.19 84 TYR A C 1
ATOM 622 O O . TYR A 1 84 ? -10.744 -17.540 12.416 1.00 87.19 84 TYR A O 1
ATOM 630 N N . CYS A 1 85 ? -11.116 -16.001 13.996 1.00 87.50 85 CYS A N 1
ATOM 631 C CA . CYS A 1 85 ? -11.184 -14.904 13.030 1.00 87.50 85 CYS A CA 1
ATOM 632 C C . CYS A 1 85 ? -9.834 -14.584 12.392 1.00 87.50 85 CYS A C 1
ATOM 634 O O . CYS A 1 85 ? -9.804 -14.212 11.222 1.00 87.50 85 CYS A O 1
ATOM 636 N N . LEU A 1 86 ? -8.723 -14.717 13.125 1.00 88.38 86 LEU A N 1
ATOM 637 C CA . LEU A 1 86 ? -7.408 -14.341 12.606 1.00 88.38 86 LEU A CA 1
ATOM 638 C C . LEU A 1 86 ? -6.987 -15.204 11.400 1.00 88.38 86 LEU A C 1
ATOM 640 O O . LEU A 1 86 ? -6.633 -14.616 10.379 1.00 88.38 86 LEU A O 1
ATOM 644 N N . PRO A 1 87 ? -7.098 -16.551 11.431 1.00 89.94 87 PRO A N 1
ATOM 645 C CA . PRO A 1 87 ? -6.849 -17.371 10.243 1.00 89.94 87 PRO A CA 1
ATOM 646 C C . PRO A 1 87 ? -7.766 -17.031 9.064 1.00 89.94 87 PRO A C 1
ATOM 648 O O . PRO A 1 87 ? -7.300 -16.968 7.929 1.00 89.94 87 PRO A O 1
ATOM 651 N N . VAL A 1 88 ? -9.053 -16.763 9.317 1.00 89.31 88 VAL A N 1
ATOM 652 C CA . VAL A 1 88 ? -10.008 -16.385 8.261 1.00 89.31 88 VAL A CA 1
ATOM 653 C C . VAL A 1 88 ? -9.594 -15.068 7.603 1.00 89.31 88 VAL A C 1
ATOM 655 O O . VAL A 1 88 ? -9.536 -14.997 6.377 1.00 89.31 88 VAL A O 1
ATOM 658 N N . PHE A 1 89 ? -9.240 -14.046 8.390 1.00 88.31 89 PHE A N 1
ATOM 659 C CA . PHE A 1 89 ? -8.728 -12.781 7.858 1.00 88.31 89 PHE A CA 1
ATOM 660 C C . PHE A 1 89 ? -7.457 -12.978 7.038 1.00 88.31 89 PHE A C 1
ATOM 662 O O . PHE A 1 89 ? -7.341 -12.394 5.965 1.00 88.31 89 PHE A O 1
ATOM 669 N N . VAL A 1 90 ? -6.535 -13.821 7.505 1.00 89.44 90 VAL A N 1
ATOM 670 C CA . VAL A 1 90 ? -5.305 -14.148 6.776 1.00 89.44 90 VAL A CA 1
ATOM 671 C C . VAL A 1 90 ? -5.615 -14.760 5.411 1.00 89.44 90 VAL A C 1
ATOM 673 O O . VAL A 1 90 ? -5.105 -14.277 4.401 1.00 89.44 90 VAL A O 1
ATOM 676 N N . VAL A 1 91 ? -6.482 -15.774 5.355 1.00 89.31 91 VAL A N 1
ATOM 677 C CA . VAL A 1 91 ? -6.871 -16.414 4.089 1.00 89.31 91 VAL A CA 1
ATOM 678 C C . VAL A 1 91 ? -7.535 -15.403 3.158 1.00 89.31 91 VAL A C 1
ATOM 680 O O . VAL A 1 91 ? -7.153 -15.300 1.995 1.00 89.31 91 VAL A O 1
ATOM 683 N N . VAL A 1 92 ? -8.480 -14.609 3.670 1.00 88.81 92 VAL A N 1
ATOM 684 C CA . VAL A 1 92 ? -9.162 -13.570 2.887 1.00 88.81 92 VAL A CA 1
ATOM 685 C C . VAL A 1 92 ? -8.172 -12.527 2.369 1.00 88.81 92 VAL A C 1
ATOM 687 O O . VAL A 1 92 ? -8.290 -12.109 1.221 1.00 88.81 92 VAL A O 1
ATOM 690 N N . MET A 1 93 ? -7.184 -12.117 3.168 1.00 86.69 93 MET A N 1
ATOM 691 C CA . MET A 1 93 ? -6.148 -11.182 2.726 1.00 86.69 93 MET A CA 1
ATOM 692 C C . MET A 1 93 ? -5.298 -11.770 1.604 1.00 86.69 93 MET A C 1
ATOM 694 O O . MET A 1 93 ? -5.120 -11.098 0.596 1.00 86.69 93 MET A O 1
ATOM 698 N N . VAL A 1 94 ? -4.828 -13.013 1.729 1.00 88.38 94 VAL A N 1
ATOM 699 C CA . VAL A 1 94 ? -4.033 -13.666 0.675 1.00 88.38 94 VAL A CA 1
ATOM 700 C C . VAL A 1 94 ? -4.852 -13.823 -0.608 1.00 88.38 94 VAL A C 1
ATOM 702 O O . VAL A 1 94 ? -4.386 -13.450 -1.682 1.00 88.38 94 VAL A O 1
ATOM 705 N N . VAL A 1 95 ? -6.097 -14.303 -0.510 1.00 87.81 95 VAL A N 1
ATOM 706 C CA . VAL A 1 95 ? -6.996 -14.433 -1.669 1.00 87.81 95 VAL A CA 1
ATOM 707 C C . VAL A 1 95 ? -7.232 -13.075 -2.314 1.00 87.81 95 VAL A C 1
ATOM 709 O O . VAL A 1 95 ? -7.091 -12.952 -3.529 1.00 87.81 95 VAL A O 1
ATOM 712 N N . ARG A 1 96 ? -7.524 -12.043 -1.512 1.00 85.56 96 ARG A N 1
ATOM 713 C CA . ARG A 1 96 ? -7.673 -10.678 -2.009 1.00 85.56 96 ARG A CA 1
ATOM 714 C C . ARG A 1 96 ? -6.400 -10.243 -2.721 1.00 85.56 96 ARG A C 1
ATOM 716 O O . ARG A 1 96 ? -6.511 -9.809 -3.842 1.00 85.56 96 ARG A O 1
ATOM 723 N N . ARG A 1 97 ? -5.199 -10.422 -2.171 1.00 84.19 97 ARG A N 1
ATOM 724 C CA . ARG A 1 97 ? -3.945 -10.014 -2.837 1.00 84.19 97 ARG A CA 1
ATOM 725 C C . ARG A 1 97 ? -3.680 -10.733 -4.162 1.00 84.19 97 ARG A C 1
ATOM 727 O O . ARG A 1 97 ? -3.111 -10.134 -5.067 1.00 84.19 97 ARG A O 1
ATOM 734 N N . VAL A 1 98 ? -4.088 -11.992 -4.298 1.00 85.56 98 VAL A N 1
ATOM 735 C CA . VAL A 1 98 ? -3.805 -12.804 -5.494 1.00 85.56 98 VAL A CA 1
ATOM 736 C C . VAL A 1 98 ? -4.880 -12.650 -6.577 1.00 85.56 98 VAL A C 1
ATOM 738 O O . VAL A 1 98 ? -4.576 -12.723 -7.767 1.00 85.56 98 VAL A O 1
ATOM 741 N N . VAL A 1 99 ? -6.137 -12.417 -6.192 1.00 84.38 99 VAL A N 1
ATOM 742 C CA . VAL A 1 99 ? -7.275 -12.358 -7.118 1.00 84.38 99 VAL A CA 1
ATOM 743 C C . VAL A 1 99 ? -7.606 -10.908 -7.461 1.00 84.38 99 VAL A C 1
ATOM 745 O O . VAL A 1 99 ? -8.342 -10.236 -6.742 1.00 84.38 99 VAL A O 1
ATOM 748 N N . VAL A 1 100 ? -7.096 -10.448 -8.605 1.00 78.44 100 VAL A N 1
ATOM 749 C CA . VAL A 1 100 ? -7.190 -9.049 -9.060 1.00 78.44 100 VAL A CA 1
ATOM 750 C C . VAL A 1 100 ? -8.600 -8.439 -9.004 1.00 78.44 100 VAL A C 1
ATOM 752 O O . VAL A 1 100 ? -8.744 -7.351 -8.449 1.00 78.44 100 VAL A O 1
ATOM 755 N N . PRO A 1 101 ? -9.673 -9.106 -9.477 1.00 74.38 101 PRO A N 1
ATOM 756 C CA . PRO A 1 101 ? -11.027 -8.545 -9.385 1.00 74.38 101 PRO A CA 1
ATOM 757 C C . PRO A 1 101 ? -11.501 -8.252 -7.953 1.00 74.38 101 PRO A C 1
ATOM 759 O O . PRO A 1 101 ? -12.389 -7.430 -7.745 1.00 74.38 101 PRO A O 1
ATOM 762 N N . ILE A 1 102 ? -10.921 -8.928 -6.959 1.00 79.94 102 ILE A N 1
ATOM 763 C CA . ILE A 1 102 ? -11.319 -8.855 -5.549 1.00 79.94 102 ILE A CA 1
ATOM 764 C C . ILE A 1 102 ? -10.513 -7.769 -4.808 1.00 79.94 102 ILE A C 1
ATOM 766 O O . ILE A 1 102 ? -10.881 -7.394 -3.695 1.00 79.94 102 ILE A O 1
ATOM 770 N N . TRP A 1 103 ? -9.476 -7.176 -5.419 1.00 78.06 103 TRP A N 1
ATOM 771 C CA . TRP A 1 103 ? -8.623 -6.143 -4.801 1.00 78.06 103 TRP A CA 1
ATOM 772 C C . TRP A 1 103 ? -9.419 -4.972 -4.241 1.00 78.06 103 TRP A C 1
ATOM 774 O O . TRP A 1 103 ? -9.181 -4.538 -3.114 1.00 78.06 103 TRP A O 1
ATOM 784 N N . TYR A 1 104 ? -10.425 -4.526 -4.984 1.00 72.12 104 TYR A N 1
ATOM 785 C CA . TYR A 1 104 ? -11.266 -3.389 -4.617 1.00 72.12 104 TYR A CA 1
ATOM 786 C C . TYR A 1 104 ? -12.483 -3.776 -3.772 1.00 72.12 104 TYR A C 1
ATOM 788 O O . TYR A 1 104 ? -13.280 -2.921 -3.392 1.00 72.12 104 TYR A O 1
ATOM 796 N N . THR A 1 105 ? -12.649 -5.063 -3.468 1.00 69.94 105 THR A N 1
ATOM 797 C CA . THR A 1 105 ? -13.776 -5.542 -2.671 1.00 69.94 105 THR A CA 1
ATOM 798 C C . THR A 1 105 ? -13.409 -5.536 -1.194 1.00 69.94 105 THR A C 1
ATOM 800 O O . THR A 1 105 ? -12.385 -6.094 -0.814 1.00 69.94 105 THR A O 1
ATOM 803 N N . VAL A 1 106 ? -14.279 -4.931 -0.376 1.00 68.56 106 VAL A N 1
ATOM 804 C CA . VAL A 1 106 ? -14.257 -4.911 1.099 1.00 68.56 106 VAL A CA 1
ATOM 805 C C . VAL A 1 106 ? -12.945 -4.364 1.710 1.00 68.56 106 VAL A C 1
ATOM 807 O O . VAL A 1 106 ? -11.862 -4.890 1.469 1.00 68.56 106 VAL A O 1
ATOM 810 N N . PRO A 1 107 ? -12.983 -3.356 2.604 1.00 74.31 107 PRO A N 1
ATOM 811 C CA . PRO A 1 107 ? -11.777 -2.804 3.230 1.00 74.31 107 PRO A CA 1
ATOM 812 C C . PRO A 1 107 ? -11.220 -3.736 4.328 1.00 74.31 107 PRO A C 1
ATOM 814 O O . PRO A 1 107 ? -11.157 -3.383 5.505 1.00 74.31 107 PRO A O 1
ATOM 817 N N . THR A 1 108 ? -10.809 -4.952 3.957 1.00 80.94 108 THR A N 1
ATOM 818 C CA . THR A 1 108 ? -10.416 -6.039 4.868 1.00 80.94 108 THR A CA 1
ATOM 819 C C . THR A 1 108 ? -9.270 -5.652 5.793 1.00 80.94 108 THR A C 1
ATOM 821 O O . THR A 1 108 ? -9.296 -6.005 6.968 1.00 80.94 108 THR A O 1
ATOM 824 N N . GLY A 1 109 ? -8.310 -4.858 5.307 1.00 82.00 109 GLY A N 1
ATOM 825 C CA . GLY A 1 109 ? -7.226 -4.327 6.135 1.00 82.00 109 GLY A CA 1
ATOM 826 C C . GLY A 1 109 ? -7.737 -3.431 7.267 1.00 82.00 109 GLY A C 1
ATOM 827 O O . GLY A 1 109 ? -7.321 -3.587 8.411 1.00 82.00 109 GLY A O 1
ATOM 828 N N . VAL A 1 110 ? -8.698 -2.548 6.976 1.00 83.62 110 VAL A N 1
ATOM 829 C CA . VAL A 1 110 ? -9.322 -1.682 7.989 1.00 83.62 110 VAL A CA 1
ATOM 830 C C . VAL A 1 110 ? -10.149 -2.515 8.965 1.00 83.62 110 VAL A C 1
ATOM 832 O O . VAL A 1 110 ? -10.010 -2.341 10.171 1.00 83.62 110 VAL A O 1
ATOM 835 N N . LEU A 1 111 ? -10.947 -3.468 8.472 1.00 86.06 111 LEU A N 1
ATOM 836 C CA . LEU A 1 111 ? -11.735 -4.369 9.323 1.00 86.06 111 LEU A CA 1
ATOM 837 C C . LEU A 1 111 ? -10.856 -5.206 10.262 1.00 86.06 111 LEU A C 1
ATOM 839 O O . LEU A 1 111 ? -11.206 -5.390 11.428 1.00 86.06 111 LEU A O 1
ATOM 843 N N . MET A 1 112 ? -9.699 -5.674 9.788 1.00 89.12 112 MET A N 1
ATOM 844 C CA . MET A 1 112 ? -8.743 -6.404 10.619 1.00 89.12 112 MET A CA 1
ATOM 845 C C . MET A 1 112 ? -8.106 -5.496 11.677 1.00 89.12 112 MET A C 1
ATOM 847 O O . MET A 1 112 ? -7.994 -5.908 12.830 1.00 89.12 112 MET A O 1
ATOM 851 N N . ILE A 1 113 ? -7.742 -4.255 11.325 1.00 90.06 113 ILE A N 1
ATOM 852 C CA . ILE A 1 113 ? -7.259 -3.265 12.303 1.00 90.06 113 ILE A CA 1
ATOM 853 C C . ILE A 1 113 ? -8.330 -3.011 13.366 1.00 90.06 113 ILE A C 1
ATOM 855 O O . ILE A 1 113 ? -8.013 -3.097 14.548 1.00 90.06 113 ILE A O 1
ATOM 859 N N . ILE A 1 114 ? -9.589 -2.774 12.974 1.00 89.19 114 ILE A N 1
ATOM 860 C CA . ILE A 1 114 ? -10.719 -2.617 13.906 1.00 89.19 114 ILE A CA 1
ATOM 861 C C . ILE A 1 114 ? -10.767 -3.815 14.856 1.00 89.19 114 ILE A C 1
ATOM 863 O O . ILE A 1 114 ? -10.677 -3.649 16.071 1.00 89.19 114 ILE A O 1
ATOM 867 N N . TYR A 1 115 ? -10.846 -5.028 14.309 1.00 90.75 115 TYR A N 1
ATOM 868 C CA . TYR A 1 115 ? -10.940 -6.247 15.103 1.00 90.75 115 TYR A CA 1
ATOM 869 C C . TYR A 1 115 ? -9.803 -6.373 16.124 1.00 90.75 115 TYR A C 1
ATOM 871 O O . TYR A 1 115 ? -10.050 -6.581 17.313 1.00 90.75 115 TYR A O 1
ATOM 879 N N . LEU A 1 116 ? -8.558 -6.203 15.676 1.00 92.62 116 LEU A N 1
ATOM 880 C CA . LEU A 1 116 ? -7.382 -6.331 16.527 1.00 92.62 116 LEU A CA 1
ATOM 881 C C . LEU A 1 116 ? -7.327 -5.233 17.593 1.00 92.62 116 LEU A C 1
ATOM 883 O O . LEU A 1 116 ? -7.033 -5.529 18.751 1.00 92.62 116 LEU A O 1
ATOM 887 N N . VAL A 1 117 ? -7.645 -3.984 17.245 1.00 92.19 117 VAL A N 1
ATOM 888 C CA . VAL A 1 117 ? -7.626 -2.854 18.187 1.00 92.19 117 VAL A CA 1
ATOM 889 C C . VAL A 1 117 ? -8.546 -3.114 19.374 1.00 92.19 117 VAL A C 1
ATOM 891 O O . VAL A 1 117 ? -8.117 -2.942 20.515 1.00 92.19 117 VAL A O 1
ATOM 894 N N . PHE A 1 118 ? -9.768 -3.589 19.131 1.00 88.50 118 PHE A N 1
ATOM 895 C CA . PHE A 1 118 ? -10.714 -3.884 20.210 1.00 88.50 118 PHE A CA 1
ATOM 896 C C . PHE A 1 118 ? -10.417 -5.201 20.941 1.00 88.50 118 PHE A C 1
ATOM 898 O O . PHE A 1 118 ? -10.843 -5.370 22.081 1.00 88.50 118 PHE A O 1
ATOM 905 N N . LYS A 1 119 ? -9.671 -6.133 20.332 1.00 90.75 119 LYS A N 1
ATOM 906 C CA . LYS A 1 119 ? -9.302 -7.409 20.967 1.00 90.75 119 LYS A CA 1
ATOM 907 C C . LYS A 1 119 ? -8.044 -7.356 21.822 1.00 90.75 119 LYS A C 1
ATOM 909 O O . LYS A 1 119 ? -7.995 -8.013 22.857 1.00 90.75 119 LYS A O 1
ATOM 914 N N . VAL A 1 120 ? -7.014 -6.645 21.373 1.00 92.00 120 VAL A N 1
ATOM 915 C CA . VAL A 1 120 ? -5.679 -6.679 21.995 1.00 92.00 120 VAL A CA 1
ATOM 916 C C . VAL A 1 120 ? -5.106 -5.292 22.298 1.00 92.00 120 VAL A C 1
ATOM 918 O O . VAL A 1 120 ? -4.016 -5.195 22.864 1.00 92.00 120 VAL A O 1
ATOM 921 N N . GLY A 1 121 ? -5.828 -4.223 21.953 1.00 90.31 121 GLY A N 1
ATOM 922 C CA . GLY A 1 121 ? -5.384 -2.841 22.111 1.00 90.31 121 GLY A CA 1
ATOM 923 C C . GLY A 1 121 ? -4.522 -2.345 20.947 1.00 90.31 121 GLY A C 1
ATOM 924 O O . GLY A 1 121 ? -3.956 -3.122 20.184 1.00 90.31 121 GLY A O 1
ATOM 925 N N . VAL A 1 122 ? -4.393 -1.022 20.836 1.00 90.69 122 VAL A N 1
ATOM 926 C CA . VAL A 1 122 ? -3.790 -0.310 19.692 1.00 90.69 122 VAL A CA 1
ATOM 927 C C . VAL A 1 122 ? -2.386 -0.805 19.324 1.00 90.69 122 VAL A C 1
ATOM 92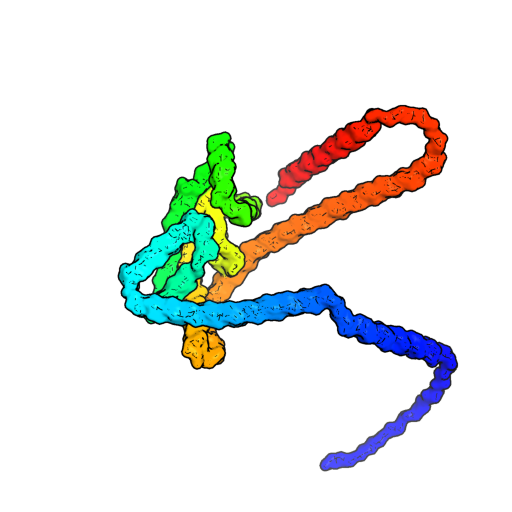9 O O . VAL A 1 122 ? -2.148 -1.186 18.182 1.00 90.69 122 VAL A O 1
ATOM 932 N N . VAL A 1 123 ? -1.445 -0.808 20.275 1.00 90.50 123 VAL A N 1
ATOM 933 C CA . VAL A 1 123 ? -0.032 -1.111 19.976 1.00 90.50 123 VAL A CA 1
ATOM 934 C C . VAL A 1 123 ? 0.137 -2.567 19.544 1.00 90.50 123 VAL A C 1
ATOM 936 O O . VAL A 1 123 ? 0.773 -2.843 18.531 1.00 90.50 123 VAL A O 1
ATOM 939 N N . ARG A 1 124 ? -0.473 -3.507 20.279 1.00 92.75 124 ARG A N 1
ATOM 940 C CA . ARG A 1 124 ? -0.417 -4.935 19.933 1.00 92.75 124 ARG A CA 1
ATOM 941 C C . ARG A 1 124 ? -1.127 -5.208 18.611 1.00 92.75 124 ARG A C 1
ATOM 943 O O . ARG A 1 124 ? -0.622 -5.994 17.820 1.00 92.75 124 ARG A O 1
ATOM 950 N N . ALA A 1 125 ? -2.248 -4.537 18.352 1.00 92.44 125 ALA A N 1
ATOM 951 C CA . ALA A 1 125 ? -2.960 -4.639 17.086 1.00 92.44 125 ALA A CA 1
ATOM 952 C C . ALA A 1 125 ? -2.086 -4.214 15.907 1.00 92.44 125 ALA A C 1
ATOM 954 O O . ALA A 1 125 ? -2.014 -4.946 14.927 1.00 92.44 125 ALA A O 1
ATOM 955 N N . ALA A 1 126 ? -1.383 -3.084 16.021 1.00 92.31 126 ALA A N 1
ATOM 956 C CA . ALA A 1 126 ? -0.487 -2.605 14.976 1.00 92.31 126 ALA A CA 1
ATOM 957 C C . ALA A 1 126 ? 0.671 -3.577 14.715 1.00 92.31 126 ALA A C 1
ATOM 959 O O . ALA A 1 126 ? 0.940 -3.904 13.562 1.00 92.31 126 ALA A O 1
ATOM 960 N N . VAL A 1 127 ? 1.307 -4.094 15.773 1.00 92.94 127 VAL A N 1
ATOM 961 C CA . VAL A 1 127 ? 2.399 -5.075 15.647 1.00 92.94 127 VAL A CA 1
ATOM 962 C C . VAL A 1 127 ? 1.908 -6.374 15.007 1.00 92.94 127 VAL A C 1
ATOM 964 O O . VAL A 1 127 ? 2.546 -6.872 14.082 1.00 92.94 127 VAL A O 1
ATOM 967 N N . ILE A 1 128 ? 0.767 -6.916 15.449 1.00 93.06 128 ILE A N 1
ATOM 968 C CA . ILE A 1 128 ? 0.182 -8.127 14.854 1.00 93.06 128 ILE A CA 1
ATOM 969 C C . ILE A 1 128 ? -0.174 -7.869 13.390 1.00 93.06 128 ILE A C 1
ATOM 971 O O . ILE A 1 128 ? 0.218 -8.649 12.531 1.00 93.06 128 ILE A O 1
ATOM 975 N N . PHE A 1 129 ? -0.860 -6.764 13.090 1.00 92.50 129 PHE A N 1
ATOM 976 C CA . PHE A 1 129 ? -1.246 -6.402 11.727 1.00 92.50 129 PHE A CA 1
ATOM 977 C C . PHE A 1 129 ? -0.031 -6.308 10.797 1.00 92.50 129 PHE A C 1
ATOM 979 O O . PHE A 1 129 ? -0.039 -6.898 9.720 1.00 92.50 129 PHE A O 1
ATOM 986 N N . GLN A 1 130 ? 1.032 -5.628 11.230 1.00 91.50 130 GLN A N 1
ATOM 987 C CA . GLN A 1 130 ? 2.277 -5.535 10.471 1.00 91.50 130 GLN A CA 1
ATOM 988 C C . GLN A 1 130 ? 2.971 -6.891 10.336 1.00 91.50 130 GLN A C 1
ATOM 990 O O . GLN A 1 130 ? 3.371 -7.273 9.245 1.00 91.50 130 GLN A O 1
ATOM 995 N N . THR A 1 131 ? 3.021 -7.703 11.389 1.00 91.25 131 THR A N 1
ATOM 996 C CA . THR A 1 131 ? 3.576 -9.064 11.280 1.00 91.25 131 THR A CA 1
ATOM 997 C C . THR A 1 131 ? 2.822 -9.896 10.239 1.00 91.25 131 THR A C 1
ATOM 999 O O . THR A 1 131 ? 3.439 -10.626 9.469 1.00 91.25 131 THR A O 1
ATOM 1002 N N . LEU A 1 132 ? 1.498 -9.750 10.152 1.00 91.12 132 LEU A N 1
ATOM 1003 C CA . LEU A 1 132 ? 0.693 -10.415 9.126 1.00 91.12 132 LEU A CA 1
ATOM 1004 C C . LEU A 1 132 ? 0.949 -9.866 7.717 1.00 91.12 132 LEU A C 1
ATOM 1006 O O . LEU A 1 132 ? 0.814 -10.622 6.760 1.00 91.12 132 LEU A O 1
ATOM 1010 N N . LYS A 1 133 ? 1.378 -8.607 7.562 1.00 88.06 133 LYS A N 1
ATOM 1011 C CA . LYS A 1 133 ? 1.816 -8.059 6.265 1.00 88.06 133 LYS A CA 1
ATOM 1012 C C . LYS A 1 133 ? 3.056 -8.761 5.714 1.00 88.06 133 LYS A C 1
ATOM 1014 O O . LYS A 1 133 ? 3.247 -8.761 4.506 1.00 88.06 133 LYS A O 1
ATOM 1019 N N . LEU A 1 134 ? 3.839 -9.473 6.531 1.00 89.88 134 LEU A N 1
ATOM 1020 C CA . LEU A 1 134 ? 4.899 -10.348 6.009 1.00 89.88 134 LEU A CA 1
ATOM 1021 C C . LEU A 1 134 ? 4.348 -11.467 5.106 1.00 89.88 134 LEU A C 1
ATOM 1023 O O . LEU A 1 134 ? 5.068 -11.969 4.244 1.00 89.88 134 LEU A O 1
ATOM 1027 N N . LEU A 1 135 ? 3.062 -11.817 5.231 1.00 89.44 135 LEU A N 1
ATOM 1028 C CA . LEU A 1 135 ? 2.381 -12.733 4.310 1.00 89.44 135 LEU A CA 1
ATOM 1029 C C . LEU A 1 135 ? 2.192 -12.140 2.906 1.00 89.44 135 LEU A C 1
ATOM 1031 O O . LEU A 1 135 ? 1.921 -12.887 1.963 1.00 89.44 135 LEU A O 1
ATOM 1035 N N . ASP A 1 136 ? 2.401 -10.835 2.718 1.00 88.62 136 ASP A N 1
ATOM 1036 C CA . ASP A 1 136 ? 2.487 -10.252 1.380 1.00 88.62 136 ASP A CA 1
ATOM 1037 C C . ASP A 1 136 ? 3.675 -10.835 0.601 1.00 88.62 136 ASP A C 1
ATOM 1039 O O . ASP A 1 136 ? 3.607 -10.894 -0.621 1.00 88.62 136 ASP A O 1
ATOM 1043 N N . PHE A 1 137 ? 4.706 -11.380 1.267 1.00 92.12 137 PHE A N 1
ATOM 1044 C CA . PHE A 1 137 ? 5.753 -12.145 0.582 1.00 92.12 137 PHE A CA 1
ATOM 1045 C C . PHE A 1 137 ? 5.217 -13.452 -0.010 1.00 92.12 137 PHE A C 1
ATOM 1047 O O . PHE A 1 137 ? 5.567 -13.820 -1.127 1.00 92.12 137 PHE A O 1
ATOM 1054 N N . VAL A 1 138 ? 4.324 -14.144 0.703 1.00 91.75 138 VAL A N 1
ATOM 1055 C CA . VAL A 1 138 ? 3.659 -15.344 0.172 1.00 91.75 138 VAL A CA 1
ATOM 1056 C C . VAL A 1 138 ? 2.795 -14.961 -1.027 1.00 91.75 138 VAL A C 1
ATOM 1058 O O . VAL A 1 138 ? 2.875 -15.602 -2.072 1.00 91.75 138 VAL A O 1
ATOM 1061 N N . SER A 1 139 ? 2.030 -13.873 -0.909 1.00 91.50 139 SER A N 1
ATOM 1062 C CA . SER A 1 139 ? 1.220 -13.340 -2.011 1.00 91.50 139 SER A CA 1
ATOM 1063 C C . SER A 1 139 ? 2.086 -12.960 -3.217 1.00 91.50 139 SER A C 1
ATOM 1065 O O . SER A 1 139 ? 1.761 -13.332 -4.339 1.00 91.50 139 SER A O 1
ATOM 1067 N N . PHE A 1 140 ? 3.226 -12.303 -2.987 1.00 93.19 140 PHE A N 1
ATOM 1068 C CA . PHE A 1 140 ? 4.224 -11.975 -4.005 1.00 93.19 140 PHE A CA 1
ATOM 1069 C C . PHE A 1 140 ? 4.718 -13.224 -4.741 1.00 93.19 140 PHE A C 1
ATOM 1071 O O . PHE A 1 140 ? 4.724 -13.242 -5.968 1.00 93.19 140 PHE A O 1
ATOM 1078 N N . LEU A 1 141 ? 5.082 -14.288 -4.017 1.00 93.88 141 LEU A N 1
ATOM 1079 C CA . LEU A 1 141 ? 5.548 -15.536 -4.628 1.00 93.88 141 LEU A CA 1
ATOM 1080 C C . LEU A 1 141 ? 4.447 -16.222 -5.447 1.00 93.88 141 LEU A C 1
ATOM 1082 O O . LEU A 1 141 ? 4.727 -16.745 -6.526 1.00 93.88 141 LEU A O 1
ATOM 1086 N N . ILE A 1 142 ? 3.197 -16.199 -4.971 1.00 92.75 142 ILE A N 1
ATOM 1087 C CA . ILE A 1 142 ? 2.052 -16.728 -5.725 1.00 92.75 142 ILE A CA 1
ATOM 1088 C C . ILE A 1 142 ? 1.855 -15.919 -7.009 1.00 92.75 142 ILE A C 1
ATOM 1090 O O . ILE A 1 142 ? 1.775 -16.507 -8.086 1.00 92.75 142 ILE A O 1
ATOM 1094 N N . LEU A 1 143 ? 1.843 -14.585 -6.917 1.00 91.31 143 LEU A N 1
ATOM 1095 C CA . LEU A 1 143 ? 1.715 -13.691 -8.069 1.00 91.31 143 LEU A CA 1
ATOM 1096 C C . LEU A 1 143 ? 2.845 -13.912 -9.080 1.00 91.31 143 LEU A C 1
ATOM 1098 O O . LEU A 1 143 ? 2.579 -14.066 -10.268 1.00 91.31 143 LEU A O 1
ATOM 1102 N N . GLN A 1 144 ? 4.094 -14.010 -8.624 1.00 90.94 144 GLN A N 1
ATOM 1103 C CA . GLN A 1 144 ? 5.246 -14.285 -9.482 1.00 90.94 144 GLN A CA 1
ATOM 1104 C C . GLN A 1 144 ? 5.109 -15.646 -10.178 1.00 90.94 144 GLN A C 1
ATOM 1106 O O . GLN A 1 144 ? 5.347 -15.760 -11.377 1.00 90.94 144 GLN A O 1
ATOM 1111 N N . ARG A 1 145 ? 4.675 -16.685 -9.456 1.00 90.25 145 ARG A N 1
ATOM 1112 C CA . ARG A 1 145 ? 4.510 -18.037 -10.007 1.00 90.25 145 ARG A CA 1
ATOM 1113 C C . ARG A 1 145 ? 3.353 -18.147 -11.003 1.00 90.25 145 ARG A C 1
ATOM 1115 O O . ARG A 1 145 ? 3.449 -18.953 -11.932 1.00 90.25 145 ARG A O 1
ATOM 1122 N N . TRP A 1 146 ? 2.263 -17.419 -10.764 1.00 86.75 146 TRP A N 1
ATOM 1123 C CA . TRP A 1 146 ? 1.018 -17.506 -11.533 1.00 86.75 146 TRP A CA 1
ATOM 1124 C C . TRP A 1 146 ? 0.950 -16.508 -12.677 1.00 86.75 146 TRP A C 1
ATOM 1126 O O . TRP A 1 146 ? 0.364 -16.832 -13.695 1.00 86.75 146 TRP A O 1
ATOM 1136 N N . PHE A 1 147 ? 1.526 -15.317 -12.528 1.00 85.50 147 PHE A N 1
ATOM 1137 C CA . PHE A 1 147 ? 1.473 -14.262 -13.538 1.00 85.50 147 PHE A CA 1
ATOM 1138 C C . PHE A 1 147 ? 2.838 -13.975 -14.168 1.00 85.50 147 PHE A C 1
ATOM 1140 O O . PHE A 1 147 ? 2.870 -13.535 -15.309 1.00 85.50 147 PHE A O 1
ATOM 1147 N N . GLY A 1 148 ? 3.959 -14.269 -13.502 1.00 83.88 148 GLY A N 1
ATOM 1148 C CA . GLY A 1 148 ? 5.308 -13.993 -14.022 1.00 83.88 148 GLY A CA 1
ATOM 1149 C C . GLY A 1 148 ? 5.553 -14.480 -15.459 1.00 83.88 148 GLY A C 1
ATOM 1150 O O . GLY A 1 148 ? 5.912 -13.651 -16.294 1.00 83.88 148 GLY A O 1
ATOM 1151 N N . PRO A 1 149 ? 5.268 -15.754 -15.803 1.00 80.25 149 PRO A N 1
ATOM 1152 C CA . PRO A 1 149 ? 5.453 -16.261 -17.170 1.00 80.25 149 PRO A CA 1
ATOM 1153 C C . PRO A 1 149 ? 4.670 -15.481 -18.242 1.00 80.25 149 PRO A C 1
ATOM 1155 O O . PRO A 1 149 ? 5.092 -15.372 -19.383 1.00 80.25 149 PRO A O 1
ATOM 1158 N N . TYR A 1 150 ? 3.538 -14.873 -17.875 1.00 73.94 150 TYR A N 1
ATOM 1159 C CA . TYR A 1 150 ? 2.680 -14.124 -18.800 1.00 73.94 150 TYR A CA 1
ATOM 1160 C C . TYR A 1 150 ? 3.171 -12.693 -19.062 1.00 73.94 150 TYR A C 1
ATOM 1162 O O . TYR A 1 150 ? 2.666 -12.024 -19.963 1.00 73.94 150 TYR A O 1
ATOM 1170 N N . PHE A 1 151 ? 4.093 -12.183 -18.243 1.00 74.19 151 PHE A N 1
ATOM 1171 C CA . PHE A 1 151 ? 4.566 -10.798 -18.315 1.00 74.19 151 PHE A CA 1
ATOM 1172 C C . PHE A 1 151 ? 6.075 -10.674 -18.555 1.00 74.19 151 PHE A C 1
ATOM 1174 O O . PHE A 1 151 ? 6.499 -9.590 -18.967 1.00 74.19 151 PHE A O 1
ATOM 1181 N N . CYS A 1 152 ? 6.852 -11.735 -18.312 1.00 66.06 152 CYS A N 1
ATOM 1182 C CA . CYS A 1 152 ? 8.307 -11.763 -18.470 1.00 66.06 152 CYS A CA 1
ATOM 1183 C C . CYS A 1 152 ? 8.790 -12.337 -19.809 1.00 66.06 152 CYS A C 1
ATOM 1185 O O . CYS A 1 152 ? 9.846 -11.905 -20.266 1.00 66.06 152 CYS A O 1
ATOM 1187 N N . ASP A 1 153 ? 8.060 -13.277 -20.419 1.00 55.88 153 ASP A N 1
ATOM 1188 C CA . ASP A 1 153 ? 8.581 -14.046 -21.555 1.00 55.88 153 ASP A CA 1
ATOM 1189 C C . ASP A 1 153 ? 8.150 -13.436 -22.901 1.00 55.88 153 ASP A C 1
ATOM 1191 O O . ASP A 1 153 ? 6.965 -13.199 -23.155 1.00 55.88 153 ASP A O 1
ATOM 1195 N N . GLU A 1 154 ? 9.133 -13.157 -23.765 1.00 55.50 154 GLU A N 1
ATOM 1196 C CA . GLU A 1 154 ? 8.938 -12.637 -25.130 1.00 55.50 154 GLU A CA 1
ATOM 1197 C C . GLU A 1 154 ? 8.561 -13.732 -26.144 1.00 55.50 154 GLU A C 1
ATOM 1199 O O . GLU A 1 154 ? 8.212 -13.406 -27.282 1.00 55.50 154 GLU A O 1
ATOM 1204 N N . ASP A 1 155 ? 8.573 -15.005 -25.736 1.00 56.66 155 ASP A N 1
ATOM 1205 C CA . ASP A 1 155 ? 8.262 -16.152 -26.591 1.00 56.66 155 ASP A CA 1
ATOM 1206 C C . ASP A 1 155 ? 6.819 -16.099 -27.124 1.00 56.66 155 ASP A C 1
ATOM 1208 O O . ASP A 1 155 ? 5.890 -15.671 -26.432 1.00 56.66 155 ASP A O 1
ATOM 1212 N N . GLU A 1 156 ? 6.599 -16.562 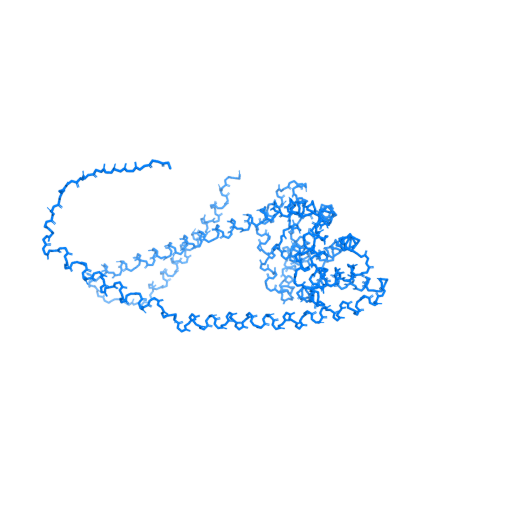-28.360 1.00 57.38 156 GLU A N 1
ATOM 1213 C CA . GLU A 1 156 ? 5.294 -16.497 -29.047 1.00 57.38 156 GLU A CA 1
ATOM 1214 C C . GLU A 1 156 ? 4.152 -17.148 -28.239 1.00 57.38 156 GLU A C 1
ATOM 1216 O O . GLU A 1 156 ? 3.020 -16.646 -28.225 1.00 57.38 156 GLU A O 1
ATOM 1221 N N . GLU A 1 157 ? 4.459 -18.218 -27.502 1.00 55.31 157 GLU A N 1
ATOM 1222 C CA . GLU A 1 157 ? 3.528 -18.927 -26.617 1.00 55.31 157 GLU A CA 1
ATOM 1223 C C . GLU A 1 157 ? 3.192 -18.093 -25.363 1.00 55.31 157 GLU A C 1
ATOM 1225 O O . GLU A 1 157 ? 2.019 -17.951 -24.990 1.00 55.31 157 GLU A O 1
ATOM 1230 N N . GLY A 1 158 ? 4.201 -17.420 -24.795 1.00 55.06 158 GLY A N 1
ATOM 1231 C CA . GLY A 1 158 ? 4.053 -16.417 -23.740 1.00 55.06 158 GLY A CA 1
ATOM 1232 C C . GLY A 1 158 ? 3.204 -15.232 -24.197 1.00 55.06 158 GLY A C 1
ATOM 1233 O O . GLY A 1 158 ? 2.299 -14.807 -23.482 1.00 55.06 158 GLY A O 1
ATOM 1234 N N . GLN A 1 159 ? 3.368 -14.766 -25.439 1.00 59.38 159 GLN A N 1
ATOM 1235 C CA . GLN A 1 159 ? 2.564 -13.679 -26.008 1.00 59.38 159 GLN A CA 1
ATOM 1236 C C . GLN A 1 159 ? 1.100 -14.070 -26.266 1.00 59.38 159 GLN A C 1
ATOM 1238 O O . GLN A 1 159 ? 0.198 -13.232 -26.134 1.00 59.38 159 GLN A O 1
ATOM 1243 N N . GLN A 1 160 ? 0.817 -15.315 -26.657 1.00 59.03 160 GLN A N 1
ATOM 1244 C CA . GLN A 1 160 ? -0.552 -15.798 -26.875 1.00 59.03 160 GLN A CA 1
ATOM 1245 C C . GLN A 1 160 ? -1.292 -16.036 -25.548 1.00 59.03 160 GLN A C 1
ATOM 1247 O O . GLN A 1 160 ? -2.461 -15.653 -25.402 1.00 59.03 160 GLN A O 1
ATOM 1252 N N . MET A 1 161 ? -0.599 -16.577 -24.545 1.00 53.44 161 MET A N 1
ATOM 1253 C CA . MET A 1 161 ? -1.126 -16.710 -23.188 1.00 53.44 161 MET A CA 1
ATOM 1254 C C . MET A 1 161 ? -1.269 -15.354 -22.483 1.00 53.44 161 MET A C 1
ATOM 1256 O O . MET A 1 161 ? -2.304 -15.102 -21.864 1.00 53.44 161 MET A O 1
ATOM 1260 N N . ALA A 1 162 ? -0.320 -14.429 -22.656 1.00 61.44 162 ALA A N 1
ATOM 1261 C CA . ALA A 1 162 ? -0.412 -13.052 -22.168 1.00 61.44 162 ALA A CA 1
ATOM 1262 C C . ALA A 1 162 ? -1.637 -12.335 -22.740 1.00 61.44 162 ALA A C 1
ATOM 1264 O O . ALA A 1 162 ? -2.349 -11.646 -22.015 1.00 61.44 162 ALA A O 1
ATOM 1265 N N . ARG A 1 163 ? -1.946 -12.533 -24.030 1.00 66.12 163 ARG A N 1
ATOM 1266 C CA . ARG A 1 163 ? -3.169 -11.999 -24.654 1.00 66.12 163 ARG A CA 1
ATOM 1267 C C . ARG A 1 163 ? -4.451 -12.538 -24.015 1.00 66.12 163 ARG A C 1
ATOM 1269 O O . ARG A 1 163 ? -5.446 -11.820 -23.999 1.00 66.12 163 ARG A O 1
ATOM 1276 N N . SER A 1 164 ? -4.440 -13.759 -23.483 1.00 64.38 164 SER A N 1
ATOM 1277 C CA . SER A 1 164 ? -5.591 -14.356 -22.791 1.00 64.38 164 SER A CA 1
ATOM 1278 C C . SER A 1 164 ? -5.685 -13.895 -21.332 1.00 64.38 164 SER A C 1
ATOM 1280 O O . SER A 1 164 ? -6.757 -13.488 -20.895 1.00 64.38 164 SER A O 1
ATOM 1282 N N . ALA A 1 165 ? -4.562 -13.845 -20.609 1.00 64.12 165 ALA A N 1
ATOM 1283 C CA . ALA A 1 165 ? -4.494 -13.325 -19.241 1.00 64.12 165 ALA A CA 1
ATOM 1284 C C . ALA A 1 165 ? -4.858 -11.830 -19.163 1.00 64.12 165 ALA A C 1
ATOM 1286 O O . ALA A 1 165 ? -5.581 -11.418 -18.259 1.00 64.12 165 ALA A O 1
ATOM 1287 N N . LYS A 1 166 ? -4.452 -11.029 -20.160 1.00 66.12 166 LYS A N 1
ATOM 1288 C CA . LYS A 1 166 ? -4.838 -9.613 -20.290 1.00 66.12 166 LYS A CA 1
ATOM 1289 C C . LYS A 1 166 ? -6.350 -9.404 -20.397 1.00 66.12 166 LYS A C 1
ATOM 1291 O O . LYS A 1 166 ? -6.821 -8.363 -19.966 1.00 66.12 166 LYS A O 1
ATOM 1296 N N . ARG A 1 167 ? -7.123 -10.370 -20.920 1.00 69.06 167 ARG A N 1
ATOM 1297 C CA . ARG A 1 167 ? -8.598 -10.258 -20.965 1.00 69.06 167 ARG A CA 1
ATOM 1298 C C . ARG A 1 167 ? -9.247 -10.421 -19.593 1.00 69.06 167 ARG A C 1
ATOM 1300 O O . ARG A 1 167 ? -10.348 -9.926 -19.390 1.00 69.06 167 ARG A O 1
ATOM 1307 N N . CYS A 1 168 ? -8.590 -11.127 -18.675 1.00 71.94 168 CYS A N 1
ATOM 1308 C CA . CYS A 1 168 ? -9.104 -11.384 -17.329 1.00 71.94 168 CYS A CA 1
ATOM 1309 C C . CYS A 1 168 ? -8.671 -10.317 -16.314 1.00 71.94 168 CYS A C 1
ATOM 1311 O O . CYS A 1 168 ? -9.188 -10.291 -15.197 1.00 71.94 168 CYS A O 1
ATOM 1313 N N . LEU A 1 169 ? -7.714 -9.460 -16.679 1.00 78.94 169 LEU A N 1
ATOM 1314 C CA . LEU A 1 169 ? -7.214 -8.388 -15.828 1.00 78.94 169 LEU A CA 1
ATOM 1315 C C . LEU A 1 169 ? -7.913 -7.063 -16.163 1.00 78.94 169 LEU A C 1
ATOM 1317 O O . LEU A 1 169 ? -8.135 -6.771 -17.337 1.00 78.94 169 LEU A O 1
ATOM 1321 N N . PRO A 1 170 ? -8.236 -6.229 -15.160 1.00 80.50 170 PRO A N 1
ATOM 1322 C CA . PRO A 1 170 ? -8.747 -4.888 -15.403 1.00 80.50 170 PRO A CA 1
ATOM 1323 C C . PRO A 1 170 ? -7.752 -4.064 -16.228 1.00 80.50 170 PRO A C 1
ATOM 1325 O O . PRO A 1 170 ? -6.564 -4.019 -15.904 1.00 80.50 170 PRO A O 1
ATOM 1328 N N . GLN A 1 171 ? -8.244 -3.357 -17.248 1.00 78.94 171 GLN A N 1
ATOM 1329 C CA . GLN A 1 171 ? -7.403 -2.513 -18.106 1.00 78.94 171 GLN A CA 1
ATOM 1330 C C . GLN A 1 171 ? -6.621 -1.473 -17.295 1.00 78.94 171 GLN A C 1
ATOM 1332 O O . GLN A 1 171 ? -5.430 -1.286 -17.519 1.00 78.94 171 GLN A O 1
ATOM 1337 N N . ILE A 1 172 ? -7.264 -0.876 -16.286 1.00 77.56 172 ILE A N 1
ATOM 1338 C CA . ILE A 1 172 ? -6.637 0.133 -15.427 1.00 77.56 172 ILE A CA 1
ATOM 1339 C C . ILE A 1 172 ? -5.400 -0.406 -14.700 1.00 77.56 172 ILE A C 1
ATOM 1341 O O . ILE A 1 172 ? -4.402 0.299 -14.576 1.00 77.56 172 ILE A O 1
ATOM 1345 N N . LEU A 1 173 ? -5.422 -1.677 -14.281 1.00 81.19 173 LEU A N 1
ATOM 1346 C CA . LEU A 1 173 ? -4.262 -2.309 -13.666 1.00 81.19 173 LEU A CA 1
ATOM 1347 C C . LEU A 1 173 ? -3.133 -2.458 -14.682 1.00 81.19 173 LEU A C 1
ATOM 1349 O O . LEU A 1 173 ? -1.987 -2.144 -14.374 1.00 81.19 173 LEU A O 1
ATOM 1353 N N . LEU A 1 174 ? -3.446 -2.945 -15.883 1.00 80.00 174 LEU A N 1
ATOM 1354 C CA . LEU A 1 174 ? -2.450 -3.111 -16.938 1.00 80.00 174 LEU A CA 1
ATOM 1355 C C . LEU A 1 174 ? -1.791 -1.771 -17.273 1.00 80.00 174 LEU A C 1
ATOM 1357 O O . LEU A 1 174 ? -0.566 -1.702 -17.343 1.00 80.00 174 LEU A O 1
ATOM 1361 N N . ASP A 1 175 ? -2.581 -0.706 -17.400 1.00 79.75 175 ASP A N 1
ATOM 1362 C CA . ASP A 1 175 ? -2.085 0.642 -17.675 1.00 79.75 175 ASP A CA 1
ATOM 1363 C C . ASP A 1 175 ? -1.139 1.129 -16.568 1.00 79.75 175 ASP A C 1
ATOM 1365 O O . ASP A 1 175 ? -0.053 1.637 -16.859 1.00 79.75 175 ASP A O 1
ATOM 1369 N N . VAL A 1 176 ? -1.499 0.911 -15.296 1.00 81.62 176 VAL A N 1
ATOM 1370 C CA . VAL A 1 176 ? -0.641 1.239 -14.145 1.00 81.62 176 VAL A CA 1
ATOM 1371 C C . VAL A 1 176 ? 0.646 0.412 -14.157 1.00 81.62 176 VAL A C 1
ATOM 1373 O O . VAL A 1 176 ? 1.728 0.968 -13.987 1.00 81.62 176 VAL A O 1
ATOM 1376 N N . VAL A 1 177 ? 0.567 -0.898 -14.398 1.00 84.31 177 VAL A N 1
ATOM 1377 C CA . VAL A 1 177 ? 1.729 -1.803 -14.445 1.00 84.31 177 VAL A CA 1
ATOM 1378 C C . VAL A 1 177 ? 2.686 -1.411 -15.571 1.00 84.31 177 VAL A C 1
ATOM 1380 O O . VAL A 1 177 ? 3.895 -1.363 -15.348 1.00 84.31 177 VAL A O 1
ATOM 1383 N N . TYR A 1 178 ? 2.175 -1.086 -16.760 1.00 83.25 178 TYR A N 1
ATOM 1384 C CA . TYR A 1 178 ? 2.999 -0.627 -17.880 1.00 83.25 178 TYR A CA 1
ATOM 1385 C C . TYR A 1 178 ? 3.592 0.760 -17.640 1.00 83.25 178 TYR A C 1
ATOM 1387 O O . TYR A 1 178 ? 4.744 1.005 -18.005 1.00 83.25 178 TYR A O 1
ATOM 1395 N N . ALA A 1 179 ? 2.846 1.660 -16.997 1.00 82.06 179 ALA A N 1
ATOM 1396 C CA . ALA A 1 179 ? 3.377 2.949 -16.579 1.00 82.06 179 ALA A CA 1
ATOM 1397 C C . ALA A 1 179 ? 4.508 2.776 -15.556 1.00 82.06 179 ALA A C 1
ATOM 1399 O O . ALA A 1 179 ? 5.550 3.407 -15.688 1.00 82.06 179 ALA A O 1
ATOM 1400 N N . LEU A 1 180 ? 4.358 1.887 -14.572 1.00 86.19 180 LEU A N 1
ATOM 1401 C CA . LEU A 1 180 ? 5.427 1.585 -13.620 1.00 86.19 180 LEU A CA 1
ATOM 1402 C C . LEU A 1 180 ? 6.647 0.978 -14.318 1.00 86.19 180 LEU A C 1
ATOM 1404 O O . LEU A 1 180 ? 7.768 1.408 -14.065 1.00 86.19 180 LEU A O 1
ATOM 1408 N N . ASP A 1 181 ? 6.439 0.035 -15.232 1.00 87.38 181 ASP A N 1
ATOM 1409 C CA . ASP A 1 181 ? 7.517 -0.637 -15.955 1.00 87.38 181 ASP A CA 1
ATOM 1410 C C . ASP A 1 181 ? 8.349 0.314 -16.815 1.00 87.38 181 ASP A C 1
ATOM 1412 O O . ASP A 1 181 ? 9.576 0.326 -16.718 1.00 87.38 181 ASP A O 1
ATOM 1416 N N . ARG A 1 182 ? 7.681 1.169 -17.597 1.00 84.44 182 ARG A N 1
ATOM 1417 C CA . ARG A 1 182 ? 8.342 2.168 -18.443 1.00 84.44 182 ARG A CA 1
ATOM 1418 C C . ARG A 1 182 ? 9.231 3.105 -17.629 1.00 84.44 182 ARG A C 1
ATOM 1420 O O . ARG A 1 182 ? 10.296 3.499 -18.092 1.00 84.44 182 ARG A O 1
ATOM 1427 N N . GLU A 1 183 ? 8.792 3.454 -16.426 1.00 86.19 183 GLU A N 1
ATOM 1428 C CA . GLU A 1 183 ? 9.404 4.526 -15.644 1.00 86.19 183 GLU A CA 1
ATOM 1429 C C . GLU A 1 183 ? 10.416 4.039 -14.610 1.00 86.19 183 GLU A C 1
ATOM 1431 O O . GLU A 1 183 ? 11.383 4.740 -14.282 1.00 86.19 183 GLU A O 1
ATOM 1436 N N . TRP A 1 184 ? 10.211 2.826 -14.104 1.00 90.38 184 TRP A N 1
ATOM 1437 C CA . TRP A 1 184 ? 11.021 2.242 -13.044 1.00 90.38 184 TRP A CA 1
ATOM 1438 C C . TRP A 1 184 ? 11.804 1.012 -13.485 1.00 90.38 184 TRP A C 1
ATOM 1440 O O . TRP A 1 184 ? 12.800 0.704 -12.838 1.00 90.38 184 TRP A O 1
ATOM 1450 N N . GLY A 1 185 ? 11.435 0.340 -14.579 1.00 87.25 185 GLY A N 1
ATOM 1451 C CA . GLY A 1 185 ? 12.110 -0.873 -15.047 1.00 87.25 185 GLY A CA 1
ATOM 1452 C C . GLY A 1 185 ? 13.595 -0.641 -15.330 1.00 87.25 185 GLY A C 1
ATOM 1453 O O . GLY A 1 185 ? 14.453 -1.284 -14.724 1.00 87.25 185 GLY A O 1
ATOM 1454 N N . GLY A 1 186 ? 13.920 0.338 -16.181 1.00 86.94 186 GLY A N 1
ATOM 1455 C CA . GLY A 1 186 ? 15.315 0.697 -16.478 1.00 86.94 186 GLY A CA 1
ATOM 1456 C C . GLY A 1 186 ? 16.078 1.209 -15.251 1.00 86.94 186 GLY A C 1
ATOM 1457 O O . GLY A 1 186 ? 17.223 0.827 -15.020 1.00 86.94 186 GLY A O 1
ATOM 1458 N N . HIS A 1 187 ? 15.412 2.010 -14.416 1.00 89.25 187 HIS A N 1
ATOM 1459 C CA . HIS A 1 187 ? 15.999 2.586 -13.203 1.00 89.25 187 HIS A CA 1
ATOM 1460 C C . HIS A 1 187 ? 16.340 1.539 -12.144 1.00 89.25 187 HIS A C 1
ATOM 1462 O O . HIS A 1 187 ? 17.412 1.578 -11.553 1.00 89.25 187 HIS A O 1
ATOM 1468 N N . LEU A 1 188 ? 15.446 0.581 -11.903 1.00 91.12 188 LEU A N 1
ATOM 1469 C CA . LEU A 1 188 ? 15.720 -0.512 -10.979 1.00 91.12 188 LEU A CA 1
ATOM 1470 C C . LEU A 1 188 ? 16.838 -1.401 -11.510 1.00 91.12 188 LEU A C 1
ATOM 1472 O O . LEU A 1 188 ? 17.689 -1.814 -10.729 1.00 91.12 188 LEU A O 1
ATOM 1476 N N . ARG A 1 189 ? 16.875 -1.686 -12.818 1.00 89.38 189 ARG A N 1
ATOM 1477 C CA . ARG A 1 189 ? 17.927 -2.523 -13.416 1.00 89.38 189 ARG A CA 1
ATOM 1478 C C . ARG A 1 189 ? 19.322 -1.920 -13.229 1.00 89.38 189 ARG A C 1
ATOM 1480 O O . ARG A 1 189 ? 20.240 -2.679 -12.923 1.00 89.38 189 ARG A O 1
ATOM 1487 N N . SER A 1 190 ? 19.464 -0.597 -13.343 1.00 91.62 190 SER A N 1
ATOM 1488 C CA . SER A 1 190 ? 20.746 0.103 -13.171 1.00 91.62 190 SER A CA 1
ATOM 1489 C C . SER A 1 190 ? 21.155 0.327 -11.710 1.00 91.62 190 SER A C 1
ATOM 1491 O O . SER A 1 190 ? 22.320 0.608 -11.432 1.00 91.62 190 SER A O 1
ATOM 1493 N N . GLN A 1 191 ? 20.235 0.189 -10.753 1.00 93.19 191 GLN A N 1
ATOM 1494 C CA . GLN A 1 191 ? 20.541 0.379 -9.338 1.00 93.19 191 GLN A CA 1
ATOM 1495 C C . GLN A 1 191 ? 21.340 -0.779 -8.721 1.00 93.19 191 GLN A C 1
ATOM 1497 O O . GLN A 1 191 ? 21.106 -1.964 -8.983 1.00 93.19 191 GLN A O 1
ATOM 1502 N N . ALA A 1 192 ? 22.216 -0.422 -7.778 1.00 95.31 192 ALA A N 1
ATOM 1503 C CA . ALA A 1 192 ? 22.854 -1.370 -6.871 1.00 95.31 192 ALA A CA 1
ATOM 1504 C C . ALA A 1 192 ? 21.811 -2.116 -6.002 1.00 95.31 192 ALA A C 1
ATOM 1506 O O . ALA A 1 192 ? 20.720 -1.586 -5.767 1.00 95.31 192 ALA A O 1
ATOM 1507 N N . PRO A 1 193 ? 22.137 -3.305 -5.452 1.00 95.50 193 PRO A N 1
ATOM 1508 C CA . PRO A 1 193 ? 21.210 -4.103 -4.640 1.00 95.50 193 PRO A CA 1
ATOM 1509 C C . PRO A 1 193 ? 20.531 -3.326 -3.503 1.00 95.50 193 PRO A C 1
ATOM 1511 O O . PRO A 1 193 ? 19.316 -3.405 -3.343 1.00 95.50 193 PRO A O 1
ATOM 1514 N N . VAL A 1 194 ? 21.290 -2.507 -2.768 1.00 95.31 194 VAL A N 1
ATOM 1515 C CA . VAL A 1 194 ? 20.750 -1.655 -1.693 1.00 95.31 194 VAL A CA 1
ATOM 1516 C C . VAL A 1 194 ? 19.740 -0.642 -2.240 1.00 95.31 194 VAL A C 1
ATOM 1518 O O . VAL A 1 194 ? 18.686 -0.439 -1.643 1.00 95.31 194 VAL A O 1
ATOM 1521 N N . GLY A 1 195 ? 20.019 -0.049 -3.405 1.00 94.81 195 GLY A N 1
ATOM 1522 C CA . GLY A 1 195 ? 19.114 0.889 -4.073 1.00 94.81 195 GLY A CA 1
ATOM 1523 C C . GLY A 1 195 ? 17.787 0.243 -4.476 1.00 94.81 195 GLY A C 1
ATOM 1524 O O . GLY A 1 195 ? 16.734 0.845 -4.268 1.00 94.81 195 GLY A O 1
ATOM 1525 N N . LYS A 1 196 ? 17.819 -1.006 -4.961 1.00 94.88 196 LYS A N 1
ATOM 1526 C CA . LYS A 1 196 ? 16.608 -1.779 -5.292 1.00 94.88 196 LYS A CA 1
ATOM 1527 C C . LYS A 1 196 ? 15.738 -2.007 -4.054 1.00 94.88 196 LYS A C 1
ATOM 1529 O O . LYS A 1 196 ? 14.537 -1.747 -4.093 1.00 94.88 196 LYS A O 1
ATOM 1534 N N . THR A 1 197 ? 16.351 -2.426 -2.945 1.00 95.38 197 THR A N 1
ATOM 1535 C CA . THR A 1 197 ? 15.654 -2.632 -1.666 1.00 95.38 197 THR A CA 1
ATOM 1536 C C . THR A 1 197 ? 15.052 -1.334 -1.131 1.00 95.38 197 THR A C 1
ATOM 1538 O O . THR A 1 197 ? 13.887 -1.313 -0.741 1.00 95.38 197 THR A O 1
ATOM 1541 N N . LEU A 1 198 ? 15.810 -0.233 -1.145 1.00 94.94 198 LEU A N 1
ATOM 1542 C CA . LEU A 1 198 ? 15.316 1.076 -0.706 1.00 94.94 198 LEU A CA 1
ATOM 1543 C C . LEU A 1 198 ? 14.172 1.583 -1.584 1.00 94.94 198 LEU A C 1
ATOM 1545 O O . LEU A 1 198 ? 13.217 2.151 -1.065 1.00 94.94 198 LEU A O 1
ATOM 1549 N N . THR A 1 199 ? 14.234 1.339 -2.893 1.00 93.94 199 THR A N 1
ATOM 1550 C CA . THR A 1 199 ? 13.149 1.700 -3.811 1.00 93.94 199 THR A CA 1
ATOM 1551 C C . THR A 1 199 ? 11.881 0.911 -3.490 1.00 93.94 199 THR A C 1
ATOM 1553 O O . THR A 1 199 ? 10.816 1.512 -3.399 1.00 93.94 199 THR A O 1
ATOM 1556 N N . PHE A 1 200 ? 11.981 -0.398 -3.226 1.00 93.75 200 PHE A N 1
ATOM 1557 C CA . PHE A 1 200 ? 10.842 -1.200 -2.762 1.00 93.75 200 PHE A CA 1
ATOM 1558 C C . PHE A 1 200 ? 10.236 -0.651 -1.459 1.00 93.75 200 PHE A C 1
ATOM 1560 O O . PHE A 1 200 ? 9.023 -0.468 -1.372 1.00 93.75 200 PHE A O 1
ATOM 1567 N N . ILE A 1 201 ? 11.074 -0.320 -0.469 1.00 93.62 201 ILE A N 1
ATOM 1568 C CA . ILE A 1 201 ? 10.619 0.275 0.799 1.00 93.62 201 ILE A CA 1
ATOM 1569 C C . ILE A 1 201 ? 9.920 1.619 0.552 1.00 93.62 201 ILE A C 1
ATOM 1571 O O . ILE A 1 201 ? 8.862 1.870 1.125 1.00 93.62 201 ILE A O 1
ATOM 1575 N N . ALA A 1 202 ? 10.481 2.472 -0.310 1.00 92.94 202 ALA A N 1
ATOM 1576 C CA . ALA A 1 202 ? 9.901 3.770 -0.646 1.00 92.94 202 ALA A CA 1
ATOM 1577 C C . ALA A 1 202 ? 8.533 3.620 -1.320 1.00 92.94 202 ALA A C 1
ATOM 1579 O O . ALA A 1 202 ? 7.593 4.329 -0.969 1.00 92.94 202 ALA A O 1
ATOM 1580 N N . PHE A 1 203 ? 8.389 2.662 -2.236 1.00 91.69 203 PHE A N 1
ATOM 1581 C CA . PHE A 1 203 ? 7.095 2.335 -2.821 1.00 91.69 203 PHE A CA 1
ATOM 1582 C C . PHE A 1 203 ? 6.073 1.938 -1.747 1.00 91.69 203 PHE A C 1
ATOM 1584 O O . PHE A 1 203 ? 4.995 2.526 -1.705 1.00 91.69 203 PHE A O 1
ATOM 1591 N N . GLY A 1 204 ? 6.433 1.025 -0.838 1.00 89.00 204 GLY A N 1
ATOM 1592 C CA . GLY A 1 204 ? 5.570 0.617 0.277 1.00 89.00 204 GLY A CA 1
ATOM 1593 C C . GLY A 1 204 ? 5.163 1.769 1.201 1.00 89.00 204 GLY A C 1
ATOM 1594 O O . GLY A 1 204 ? 4.033 1.816 1.681 1.00 89.00 204 GLY A O 1
ATOM 1595 N N . ALA A 1 205 ? 6.074 2.713 1.447 1.00 89.62 205 ALA A N 1
ATOM 1596 C CA . ALA A 1 205 ? 5.869 3.839 2.358 1.00 89.62 205 ALA A CA 1
ATOM 1597 C C . ALA A 1 205 ? 5.154 5.051 1.729 1.00 89.62 205 ALA A C 1
ATOM 1599 O O . ALA A 1 205 ? 4.922 6.046 2.414 1.00 89.62 205 ALA A O 1
ATOM 1600 N N . THR A 1 206 ? 4.819 5.000 0.439 1.00 88.62 206 THR A N 1
ATOM 1601 C CA . THR A 1 206 ? 4.168 6.110 -0.268 1.00 88.62 206 THR A CA 1
ATOM 1602 C C . THR A 1 206 ? 2.647 6.066 -0.081 1.00 88.62 206 THR A C 1
ATOM 1604 O O . THR A 1 206 ? 2.025 5.029 -0.284 1.00 88.62 206 THR A O 1
ATOM 1607 N N . TRP A 1 207 ? 2.012 7.195 0.254 1.00 68.88 207 TRP A N 1
ATOM 1608 C CA . TRP A 1 207 ? 0.581 7.243 0.613 1.00 68.88 207 TRP A CA 1
ATOM 1609 C C . TRP A 1 207 ? -0.425 7.175 -0.550 1.00 68.88 207 TRP A C 1
ATOM 1611 O O . TRP A 1 207 ? -1.626 7.114 -0.298 1.00 68.88 207 TRP A O 1
ATOM 1621 N N . PHE A 1 208 ? 0.024 7.186 -1.805 1.00 60.53 208 PHE A N 1
ATOM 1622 C CA . PHE A 1 208 ? -0.870 7.380 -2.957 1.00 60.53 208 PHE A CA 1
ATOM 1623 C C . PHE A 1 208 ? -0.852 6.244 -3.983 1.00 60.53 208 PHE A C 1
ATOM 1625 O O . PHE A 1 208 ? -1.735 6.181 -4.836 1.00 60.53 208 PHE A O 1
ATOM 1632 N N . LEU A 1 209 ? 0.157 5.369 -3.952 1.00 62.97 209 LEU A N 1
ATOM 1633 C CA . LEU A 1 209 ? 0.218 4.268 -4.906 1.00 62.97 209 LEU A CA 1
ATOM 1634 C C . LEU A 1 209 ? -0.576 3.080 -4.370 1.00 62.97 209 LEU A C 1
ATOM 1636 O O . LEU A 1 209 ? -0.403 2.684 -3.220 1.00 62.97 209 LEU A O 1
ATOM 1640 N N . GLU A 1 210 ? -1.424 2.507 -5.219 1.00 72.81 210 GLU A N 1
ATOM 1641 C CA . GLU A 1 210 ? -2.164 1.297 -4.886 1.00 72.81 210 GLU A CA 1
ATOM 1642 C C . GLU A 1 210 ? -1.187 0.158 -4.547 1.00 72.81 210 GLU A C 1
ATOM 1644 O O . GLU A 1 210 ? -0.373 -0.262 -5.377 1.00 72.81 210 GLU A O 1
ATOM 1649 N N . GLU A 1 211 ? -1.250 -0.310 -3.298 1.00 79.56 211 GLU A N 1
ATOM 1650 C CA . GLU A 1 211 ? -0.324 -1.292 -2.728 1.00 79.56 211 GLU A CA 1
ATOM 1651 C C . GLU A 1 211 ? -0.364 -2.610 -3.512 1.00 79.56 211 GLU A C 1
ATOM 1653 O O . GLU A 1 211 ? 0.664 -3.240 -3.755 1.00 79.56 211 GLU A O 1
ATOM 1658 N N . GLU A 1 212 ? -1.555 -3.003 -3.956 1.00 85.25 212 GLU A N 1
ATOM 1659 C CA . GLU A 1 212 ? -1.812 -4.207 -4.732 1.00 85.25 212 GLU A CA 1
ATOM 1660 C C . GLU A 1 212 ? -1.181 -4.139 -6.133 1.00 85.25 212 GLU A C 1
ATOM 1662 O O . GLU A 1 212 ? -0.452 -5.054 -6.524 1.00 85.25 212 GLU A O 1
ATOM 1667 N N . ALA A 1 213 ? -1.383 -3.037 -6.864 1.00 85.44 213 ALA A N 1
ATOM 1668 C CA . ALA A 1 213 ? -0.807 -2.844 -8.197 1.00 85.44 213 ALA A CA 1
ATOM 1669 C C . ALA A 1 213 ? 0.728 -2.800 -8.159 1.00 85.44 213 ALA A C 1
ATOM 1671 O O . ALA A 1 213 ? 1.405 -3.362 -9.024 1.00 85.44 213 ALA A O 1
ATOM 1672 N N . MET A 1 214 ? 1.283 -2.170 -7.124 1.00 88.69 214 MET A N 1
ATOM 1673 C CA . MET A 1 214 ? 2.718 -2.130 -6.871 1.00 88.69 214 MET A CA 1
ATOM 1674 C C . MET A 1 214 ? 3.286 -3.522 -6.576 1.00 88.69 214 MET A C 1
ATOM 1676 O O . MET A 1 214 ? 4.265 -3.922 -7.207 1.00 88.69 214 MET A O 1
ATOM 1680 N N . LEU A 1 215 ? 2.673 -4.275 -5.654 1.00 90.06 215 LEU A N 1
ATOM 1681 C CA . LEU A 1 215 ? 3.100 -5.634 -5.313 1.00 90.06 215 LEU A CA 1
ATOM 1682 C C . LEU A 1 215 ? 3.057 -6.548 -6.543 1.00 90.06 215 LEU A C 1
ATOM 1684 O O . LEU A 1 215 ? 3.990 -7.316 -6.778 1.00 90.06 215 LEU A O 1
ATOM 1688 N N . PHE A 1 216 ? 2.003 -6.421 -7.351 1.00 90.75 216 PHE A N 1
ATOM 1689 C CA . PHE A 1 216 ? 1.857 -7.139 -8.611 1.00 90.75 216 PHE A CA 1
ATOM 1690 C C . PHE A 1 216 ? 2.975 -6.793 -9.592 1.00 90.75 216 PHE A C 1
ATOM 1692 O O . PHE A 1 216 ? 3.655 -7.694 -10.077 1.00 90.75 216 PHE A O 1
ATOM 1699 N N . TRP A 1 217 ? 3.233 -5.505 -9.838 1.00 91.44 217 TRP A N 1
ATOM 1700 C CA . TRP A 1 217 ? 4.324 -5.082 -10.716 1.00 91.44 217 TRP A CA 1
ATOM 1701 C C . TRP A 1 217 ? 5.692 -5.582 -10.226 1.00 91.44 217 TRP A C 1
ATOM 1703 O O . TRP A 1 217 ? 6.479 -6.106 -11.022 1.00 91.44 217 TRP A O 1
ATOM 1713 N N . PHE A 1 218 ? 5.965 -5.506 -8.918 1.00 92.75 218 PHE A N 1
ATOM 1714 C CA . PHE A 1 218 ? 7.191 -6.064 -8.350 1.00 92.75 218 PHE A CA 1
ATOM 1715 C C . PHE A 1 218 ? 7.307 -7.568 -8.602 1.00 92.75 218 PHE A C 1
ATOM 1717 O O . PHE A 1 218 ? 8.386 -8.023 -8.985 1.00 92.75 218 PHE A O 1
ATOM 1724 N N . ALA A 1 219 ? 6.215 -8.316 -8.442 1.00 92.12 219 ALA A N 1
ATOM 1725 C CA . ALA A 1 219 ? 6.186 -9.763 -8.636 1.00 92.12 219 ALA A CA 1
ATOM 1726 C C . ALA A 1 219 ? 6.386 -10.181 -10.097 1.00 92.12 219 ALA A C 1
ATOM 1728 O O . ALA A 1 219 ? 7.038 -11.193 -10.355 1.00 92.12 219 ALA A O 1
ATOM 1729 N N . VAL A 1 220 ? 5.839 -9.419 -11.049 1.00 89.88 220 VAL A N 1
ATOM 1730 C CA . VAL A 1 220 ? 5.751 -9.857 -12.451 1.00 89.88 220 VAL A CA 1
ATOM 1731 C C . VAL A 1 220 ? 6.696 -9.146 -13.417 1.00 89.88 220 VAL A C 1
ATOM 1733 O O . VAL A 1 220 ? 6.878 -9.649 -14.516 1.00 89.88 220 VAL A O 1
ATOM 1736 N N . ARG A 1 221 ? 7.267 -7.980 -13.072 1.00 89.81 221 ARG A N 1
ATOM 1737 C CA . ARG A 1 221 ? 8.054 -7.167 -14.029 1.00 89.81 221 ARG A CA 1
ATOM 1738 C C . ARG A 1 221 ? 9.293 -6.468 -13.471 1.00 89.81 221 ARG A C 1
ATOM 1740 O O . ARG A 1 221 ? 10.159 -6.077 -14.242 1.00 89.81 221 ARG A O 1
ATOM 1747 N N . SER A 1 222 ? 9.440 -6.308 -12.155 1.00 86.75 222 SER A N 1
ATOM 1748 C CA . SER A 1 222 ? 10.556 -5.505 -11.611 1.00 86.75 222 SER A CA 1
ATOM 1749 C C . SER A 1 222 ? 11.957 -6.111 -11.789 1.00 86.75 222 SER A C 1
ATOM 1751 O O . SER A 1 222 ? 12.952 -5.398 -11.652 1.00 86.75 222 SER A O 1
ATOM 1753 N N . HIS A 1 223 ? 12.056 -7.421 -12.053 1.00 86.00 223 HIS A N 1
ATOM 1754 C CA . HIS A 1 223 ? 13.309 -8.195 -12.084 1.00 86.00 223 HIS A CA 1
ATOM 1755 C C . HIS A 1 223 ? 14.196 -8.034 -10.830 1.00 86.00 223 HIS A C 1
ATOM 1757 O O . HIS A 1 223 ? 15.406 -8.276 -10.872 1.00 86.00 223 HIS A O 1
ATOM 1763 N N . VAL A 1 224 ? 13.623 -7.618 -9.698 1.00 91.69 224 VAL A N 1
ATOM 1764 C CA . VAL A 1 224 ? 14.356 -7.518 -8.435 1.00 91.69 224 VAL A CA 1
ATOM 1765 C C . VAL A 1 224 ? 14.477 -8.917 -7.817 1.00 91.69 224 VAL A C 1
ATOM 1767 O O . VAL A 1 224 ? 13.469 -9.608 -7.682 1.00 91.69 224 VAL A O 1
ATOM 1770 N N . PRO A 1 225 ? 15.683 -9.352 -7.404 1.00 93.88 225 PRO A N 1
ATOM 1771 C CA . PRO A 1 225 ? 15.859 -10.633 -6.729 1.00 93.88 225 PRO A CA 1
ATOM 1772 C C . PRO A 1 225 ? 14.975 -10.788 -5.482 1.00 93.88 225 PRO A C 1
ATOM 1774 O O . PRO A 1 225 ? 14.929 -9.901 -4.628 1.00 93.88 225 PRO A O 1
ATOM 1777 N N . ASN A 1 226 ? 14.354 -11.960 -5.326 1.00 94.81 226 ASN A N 1
ATOM 1778 C CA . ASN A 1 226 ? 13.389 -12.238 -4.252 1.00 94.81 226 ASN A CA 1
ATOM 1779 C C . ASN A 1 226 ? 13.947 -12.000 -2.838 1.00 94.81 226 ASN A C 1
ATOM 1781 O O . ASN A 1 226 ? 13.216 -11.554 -1.958 1.00 94.81 226 ASN A O 1
ATOM 1785 N N . HIS A 1 227 ? 15.239 -12.254 -2.607 1.00 95.06 227 HIS A N 1
ATOM 1786 C CA . HIS A 1 227 ? 15.861 -12.004 -1.303 1.00 95.06 227 HIS A CA 1
ATOM 1787 C C . HIS A 1 227 ? 15.915 -10.504 -0.961 1.00 95.06 227 HIS A C 1
ATOM 1789 O O . HIS A 1 227 ? 15.718 -10.141 0.196 1.00 95.06 227 HIS A O 1
ATOM 1795 N N . LEU A 1 228 ? 16.109 -9.623 -1.953 1.00 95.75 228 LEU A N 1
ATOM 1796 C CA . LEU A 1 228 ? 16.074 -8.170 -1.750 1.00 95.75 228 LEU A CA 1
ATOM 1797 C C . LEU A 1 228 ? 14.651 -7.687 -1.460 1.00 95.75 228 LEU A C 1
ATOM 1799 O O . LEU A 1 228 ? 14.466 -6.864 -0.567 1.00 95.75 228 LEU A O 1
ATOM 1803 N N . ILE A 1 229 ? 13.650 -8.249 -2.148 1.00 94.44 229 ILE A N 1
ATOM 1804 C CA . ILE A 1 229 ? 12.231 -7.994 -1.855 1.00 94.44 229 ILE A CA 1
ATOM 1805 C C . ILE A 1 229 ? 11.881 -8.448 -0.435 1.00 94.44 229 ILE A C 1
ATOM 1807 O O . ILE A 1 229 ? 11.254 -7.698 0.303 1.00 94.44 229 ILE A O 1
ATOM 1811 N N . CYS A 1 230 ? 12.335 -9.630 -0.012 1.00 94.94 230 CYS A N 1
ATOM 1812 C CA . CYS A 1 230 ? 12.106 -10.134 1.342 1.00 94.94 230 CYS A CA 1
ATOM 1813 C C . CYS A 1 230 ? 12.712 -9.208 2.411 1.00 94.94 230 CYS A C 1
ATOM 1815 O O . CYS A 1 230 ? 12.034 -8.850 3.373 1.00 94.94 230 CYS A O 1
ATOM 1817 N N . ILE A 1 231 ? 13.971 -8.783 2.238 1.00 95.44 231 ILE A N 1
ATOM 1818 C CA . ILE A 1 231 ? 14.634 -7.834 3.150 1.00 95.44 231 ILE A CA 1
ATOM 1819 C C . ILE A 1 231 ? 13.885 -6.497 3.171 1.00 95.44 231 ILE A C 1
ATOM 1821 O O . ILE A 1 231 ? 13.650 -5.928 4.241 1.00 95.44 231 ILE A O 1
ATOM 1825 N N . GLY A 1 232 ? 13.497 -6.005 1.993 1.00 94.56 232 GLY A N 1
ATOM 1826 C CA . GLY A 1 232 ? 12.729 -4.777 1.836 1.00 94.56 232 GLY A CA 1
ATOM 1827 C C . GLY A 1 232 ? 11.384 -4.852 2.547 1.00 94.56 232 GLY A C 1
ATOM 1828 O O . GLY A 1 232 ? 11.048 -3.936 3.287 1.00 94.56 232 GLY A O 1
ATOM 1829 N N . LEU A 1 233 ? 10.657 -5.960 2.409 1.00 93.38 233 LEU A N 1
ATOM 1830 C CA . LEU A 1 233 ? 9.364 -6.171 3.054 1.00 93.38 233 LEU A CA 1
ATOM 1831 C C . LEU A 1 233 ? 9.481 -6.241 4.575 1.00 93.38 233 LEU A C 1
ATOM 1833 O O . LEU A 1 233 ? 8.699 -5.591 5.264 1.00 93.38 233 LEU A O 1
ATOM 1837 N N . VAL A 1 234 ? 10.459 -6.975 5.112 1.00 94.38 234 VAL A N 1
ATOM 1838 C CA . VAL A 1 234 ? 10.691 -7.040 6.566 1.00 94.38 234 VAL A CA 1
ATOM 1839 C C . VAL A 1 234 ? 11.020 -5.653 7.118 1.00 94.38 234 VAL A C 1
ATOM 1841 O O . VAL A 1 234 ? 10.453 -5.227 8.125 1.00 94.38 234 VAL A O 1
ATOM 1844 N N . THR A 1 235 ? 11.892 -4.922 6.423 1.00 93.88 235 THR A N 1
ATOM 1845 C CA . THR A 1 235 ? 12.305 -3.573 6.821 1.00 93.88 235 THR A CA 1
ATOM 1846 C C . THR A 1 235 ? 11.132 -2.596 6.746 1.00 93.88 235 THR A C 1
ATOM 1848 O O . THR A 1 235 ? 10.873 -1.868 7.701 1.00 93.88 235 THR A O 1
ATOM 1851 N N . PHE A 1 236 ? 10.379 -2.616 5.645 1.00 91.81 236 PHE A N 1
ATOM 1852 C CA . PHE A 1 236 ? 9.169 -1.822 5.467 1.00 91.81 236 PHE A CA 1
ATOM 1853 C C . PHE A 1 236 ? 8.139 -2.114 6.561 1.00 91.81 236 PHE A C 1
ATOM 1855 O O . PHE A 1 236 ? 7.632 -1.183 7.170 1.00 91.81 236 PHE A O 1
ATOM 1862 N N . THR A 1 237 ? 7.886 -3.385 6.869 1.00 91.50 237 THR A N 1
ATOM 1863 C CA . THR A 1 237 ? 6.938 -3.808 7.913 1.00 91.50 237 THR A CA 1
ATOM 1864 C C . THR A 1 237 ? 7.291 -3.198 9.273 1.00 91.50 237 THR A C 1
ATOM 1866 O O . THR A 1 237 ? 6.434 -2.664 9.983 1.00 91.50 237 THR A O 1
ATOM 1869 N N . TYR A 1 238 ? 8.578 -3.219 9.628 1.00 90.81 238 TYR A N 1
ATOM 1870 C CA . TYR A 1 238 ? 9.053 -2.616 10.869 1.00 90.81 238 TYR A CA 1
ATOM 1871 C C . TYR A 1 238 ? 8.885 -1.090 10.862 1.00 90.81 238 TYR A C 1
ATOM 1873 O O . TYR A 1 238 ? 8.293 -0.522 11.780 1.00 90.81 238 TYR A O 1
ATOM 1881 N N . LEU A 1 239 ? 9.337 -0.428 9.795 1.00 90.94 239 LEU A N 1
ATOM 1882 C CA . LEU A 1 239 ? 9.250 1.027 9.638 1.00 90.94 239 LEU A CA 1
ATOM 1883 C C . LEU A 1 239 ? 7.797 1.532 9.619 1.00 90.94 239 LEU A C 1
ATOM 1885 O O . LEU A 1 239 ? 7.476 2.547 10.234 1.00 90.94 239 LEU A O 1
ATOM 1889 N N . ASN A 1 240 ? 6.897 0.791 8.977 1.00 89.88 240 ASN A N 1
ATOM 1890 C CA . ASN A 1 240 ? 5.492 1.152 8.810 1.00 89.88 240 ASN A CA 1
ATOM 1891 C C . ASN A 1 240 ? 4.626 0.837 10.047 1.00 89.88 240 ASN A C 1
ATOM 1893 O O . ASN A 1 240 ? 3.437 1.168 10.103 1.00 89.88 240 ASN A O 1
ATOM 1897 N N . THR A 1 241 ? 5.214 0.226 11.082 1.00 90.56 241 THR A N 1
ATOM 1898 C CA . THR A 1 241 ? 4.527 -0.023 12.357 1.00 90.56 241 THR A CA 1
ATOM 1899 C C . THR A 1 241 ? 4.090 1.279 13.023 1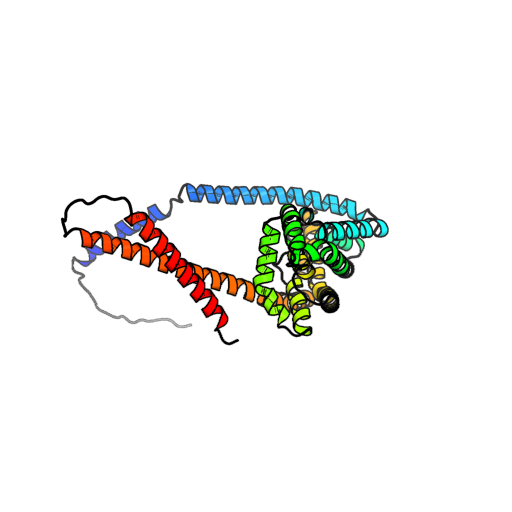.00 90.56 241 THR A C 1
ATOM 1901 O O . THR A 1 241 ? 3.003 1.329 13.596 1.00 90.56 241 THR A O 1
ATOM 1904 N N . PHE A 1 242 ? 4.866 2.358 12.892 1.00 89.50 242 PHE A N 1
ATOM 1905 C CA . PHE A 1 242 ? 4.512 3.660 13.463 1.00 89.50 242 PHE A CA 1
ATOM 1906 C C . PHE A 1 242 ? 3.273 4.277 12.802 1.00 89.50 242 PHE A C 1
ATOM 1908 O O . PHE A 1 242 ? 2.352 4.680 13.511 1.00 89.50 242 PHE A O 1
ATOM 1915 N N . ASP A 1 243 ? 3.203 4.261 11.467 1.00 88.25 243 ASP A N 1
ATOM 1916 C CA . ASP A 1 243 ? 2.010 4.678 10.711 1.00 88.25 243 ASP A CA 1
ATOM 1917 C C . ASP A 1 243 ? 0.782 3.852 11.120 1.00 88.25 243 ASP A C 1
ATOM 1919 O O . ASP A 1 243 ? -0.299 4.380 11.379 1.00 88.25 243 ASP A O 1
ATOM 1923 N N . THR A 1 244 ? 0.968 2.543 11.297 1.00 90.19 244 THR A N 1
ATOM 1924 C CA . THR A 1 244 ? -0.131 1.640 11.666 1.00 90.19 244 THR A CA 1
ATOM 1925 C C . THR A 1 244 ? -0.646 1.883 13.076 1.00 90.19 244 THR A C 1
ATOM 1927 O O . THR A 1 244 ? -1.847 1.757 13.305 1.00 90.19 244 THR A O 1
ATOM 1930 N N . ILE A 1 245 ? 0.221 2.259 14.021 1.00 90.56 245 ILE A N 1
ATOM 1931 C CA . ILE A 1 245 ? -0.208 2.672 15.364 1.00 90.56 245 ILE A CA 1
ATOM 1932 C C . ILE A 1 245 ? -1.113 3.902 15.261 1.00 90.56 245 ILE A C 1
ATOM 1934 O O . ILE A 1 245 ? -2.201 3.892 15.835 1.00 90.56 245 ILE A O 1
ATOM 1938 N N . ILE A 1 246 ? -0.713 4.919 14.493 1.00 87.75 246 ILE A N 1
ATOM 1939 C CA . ILE A 1 246 ? -1.511 6.140 14.292 1.00 87.75 246 ILE A CA 1
ATOM 1940 C C . ILE A 1 246 ? -2.851 5.789 13.643 1.00 87.75 246 ILE A C 1
ATOM 1942 O O . ILE A 1 246 ? -3.904 6.200 14.127 1.00 87.75 246 ILE A O 1
ATOM 1946 N N . ARG A 1 247 ? -2.834 4.960 12.593 1.00 87.00 247 ARG A N 1
ATOM 1947 C CA . ARG A 1 247 ? -4.048 4.500 11.909 1.00 87.00 247 ARG A CA 1
ATOM 1948 C C . ARG A 1 247 ? -4.974 3.733 12.857 1.00 87.00 247 ARG A C 1
ATOM 1950 O O . ARG A 1 247 ? -6.181 3.955 12.845 1.00 87.00 247 ARG A O 1
ATOM 1957 N N . ALA A 1 248 ? -4.428 2.871 13.711 1.00 89.50 248 ALA A N 1
ATOM 1958 C CA . ALA A 1 248 ? -5.183 2.142 14.726 1.00 89.50 248 ALA A CA 1
ATOM 1959 C C . ALA A 1 248 ? -5.814 3.077 15.776 1.00 89.50 248 ALA A C 1
ATOM 1961 O O . ALA A 1 248 ? -6.958 2.855 16.174 1.00 89.50 248 ALA A O 1
ATOM 1962 N N . GLN A 1 249 ? -5.110 4.135 16.197 1.00 87.88 249 GLN A N 1
ATOM 1963 C CA . GLN A 1 249 ? -5.658 5.163 17.093 1.00 87.88 249 GLN A CA 1
ATOM 1964 C C . GLN A 1 249 ? -6.777 5.959 16.425 1.00 87.88 249 GLN A C 1
ATOM 1966 O O . GLN A 1 249 ? -7.841 6.116 17.019 1.00 87.88 249 GLN A O 1
ATOM 1971 N N . ALA A 1 250 ? -6.570 6.393 15.181 1.00 84.75 250 ALA A N 1
ATOM 1972 C CA . ALA A 1 250 ? -7.566 7.133 14.412 1.00 84.75 250 ALA A CA 1
ATOM 1973 C C . ALA A 1 250 ? -8.842 6.307 14.196 1.00 84.75 250 ALA A C 1
ATOM 1975 O O . ALA A 1 250 ? -9.943 6.799 14.421 1.00 84.75 250 ALA A O 1
ATOM 1976 N N . VAL A 1 251 ? -8.702 5.026 13.833 1.00 85.31 251 VAL A N 1
ATOM 1977 C CA . VAL A 1 251 ? -9.833 4.098 13.678 1.00 85.31 251 VAL A CA 1
ATOM 1978 C C . VAL A 1 251 ? -10.588 3.913 14.992 1.00 85.31 251 VAL A C 1
ATOM 1980 O O . VAL A 1 251 ? -11.818 3.932 14.995 1.00 85.31 251 VAL A O 1
ATOM 1983 N N . LYS A 1 252 ? -9.870 3.757 16.111 1.00 85.44 252 LYS A N 1
ATOM 1984 C CA . LYS A 1 252 ? -10.495 3.658 17.433 1.00 85.44 252 LYS A CA 1
ATOM 1985 C C . LYS A 1 252 ? -11.290 4.925 17.759 1.00 85.44 252 LYS A C 1
ATOM 1987 O O . LYS A 1 252 ? -12.475 4.825 18.047 1.00 85.44 252 LYS A O 1
ATOM 1992 N N . GLY A 1 253 ? -10.658 6.094 17.646 1.00 82.06 253 GLY A N 1
ATOM 1993 C CA . GLY A 1 253 ? -11.286 7.386 17.927 1.00 82.06 253 GLY A CA 1
ATOM 1994 C C . GLY A 1 253 ? -12.507 7.658 17.054 1.00 82.06 253 GLY A C 1
ATOM 1995 O O . GLY A 1 253 ? -13.538 8.091 17.557 1.00 82.06 253 GLY A O 1
ATOM 1996 N N . ALA A 1 254 ? -12.429 7.329 15.762 1.00 80.94 254 ALA A N 1
ATOM 1997 C CA . ALA A 1 254 ? -13.554 7.454 14.841 1.00 80.94 254 ALA A CA 1
ATOM 1998 C C . ALA A 1 254 ? -14.736 6.561 15.245 1.00 80.94 254 ALA A C 1
ATOM 2000 O O . ALA A 1 254 ? -15.879 7.007 15.223 1.00 80.94 254 ALA A O 1
ATOM 2001 N N . LEU A 1 255 ? -14.481 5.312 15.643 1.00 79.62 255 LEU A N 1
ATOM 2002 C CA . LEU A 1 255 ? -15.543 4.398 16.069 1.00 79.62 255 LEU A CA 1
ATOM 2003 C C . LEU A 1 255 ? -16.138 4.770 17.430 1.00 79.62 255 LEU A C 1
ATOM 2005 O O . LEU A 1 255 ? -17.345 4.620 17.614 1.00 79.62 255 LEU A O 1
ATOM 2009 N N . ASP A 1 256 ? -15.319 5.268 18.355 1.00 80.12 256 ASP A N 1
ATOM 2010 C CA . ASP A 1 256 ? -15.782 5.758 19.653 1.00 80.12 256 ASP A CA 1
ATOM 2011 C C . ASP A 1 256 ? -16.677 7.001 19.462 1.00 80.12 256 ASP A C 1
ATOM 2013 O O . ASP A 1 256 ? -17.768 7.066 20.042 1.00 80.12 256 ASP A O 1
ATOM 2017 N N . ALA A 1 257 ? -16.292 7.917 18.563 1.00 77.88 257 ALA A N 1
ATOM 2018 C CA . ALA A 1 257 ? -17.094 9.083 18.187 1.00 77.88 257 ALA A CA 1
ATOM 2019 C C . ALA A 1 257 ? -18.427 8.690 17.517 1.00 77.88 257 ALA A C 1
ATOM 2021 O O . ALA A 1 257 ? -19.496 9.178 17.880 1.00 77.88 257 ALA A O 1
ATOM 2022 N N . LEU A 1 258 ? -18.397 7.727 16.588 1.00 75.00 258 LEU A N 1
ATOM 2023 C CA . LEU A 1 258 ? -19.605 7.211 15.930 1.00 75.00 258 LEU A CA 1
ATOM 2024 C C . LEU A 1 258 ? -20.576 6.517 16.899 1.00 75.00 258 LEU A C 1
ATOM 2026 O O . LEU A 1 258 ? -21.770 6.458 16.621 1.00 75.00 258 LEU A O 1
ATOM 2030 N N . SER A 1 259 ? -20.095 6.006 18.036 1.00 71.38 259 SER A N 1
ATOM 2031 C CA . SER A 1 259 ? -20.946 5.386 19.064 1.00 71.38 259 SER A CA 1
ATOM 2032 C C . SER A 1 259 ? -21.629 6.372 20.026 1.00 71.38 259 SER A C 1
ATOM 2034 O O . SER A 1 259 ? -22.195 5.940 21.027 1.00 71.38 259 SER A O 1
ATOM 2036 N N . GLY A 1 260 ? -21.629 7.673 19.712 1.00 64.69 260 GLY A N 1
ATOM 2037 C CA . GLY A 1 260 ? -22.329 8.709 20.485 1.00 64.69 260 GLY A CA 1
ATOM 2038 C C . GLY A 1 260 ? -21.440 9.479 21.461 1.00 64.69 260 GLY A C 1
ATOM 2039 O O . GLY A 1 260 ? -21.938 10.258 22.270 1.00 64.69 260 GLY A O 1
ATOM 2040 N N . SER A 1 261 ? -20.129 9.283 21.374 1.00 59.12 261 SER A N 1
ATOM 2041 C CA . SER A 1 261 ? -19.145 10.082 22.094 1.00 59.12 261 SER A CA 1
ATOM 2042 C C . SER A 1 261 ? -18.824 11.316 21.224 1.00 59.12 261 SER A C 1
ATOM 2044 O O . SER A 1 261 ? -18.790 11.198 20.004 1.00 59.12 261 SER A O 1
ATOM 2046 N N . SER A 1 262 ? -18.690 12.521 21.786 1.00 63.41 262 SER A N 1
ATOM 2047 C CA . SER A 1 262 ? -18.595 13.779 21.014 1.00 63.41 262 SER A CA 1
ATOM 2048 C C . SER A 1 262 ? -17.562 13.743 19.868 1.00 63.41 262 SER A C 1
ATOM 2050 O O . SER A 1 262 ? -16.561 13.032 19.929 1.00 63.41 262 SER A O 1
ATOM 2052 N N . ALA A 1 263 ? -17.761 14.558 18.822 1.00 64.88 263 ALA A N 1
ATOM 2053 C CA . ALA A 1 263 ? -16.798 14.690 17.716 1.00 64.88 263 ALA A CA 1
ATOM 2054 C C . ALA A 1 263 ? -15.391 15.121 18.186 1.00 64.88 263 ALA A C 1
ATOM 2056 O O . ALA A 1 263 ? -14.396 14.837 17.519 1.00 64.88 263 ALA A O 1
ATOM 2057 N N . GLU A 1 264 ? -15.304 15.750 19.360 1.00 68.75 264 GLU A N 1
ATOM 2058 C CA . GLU A 1 264 ? -14.050 16.107 20.027 1.00 68.75 264 GLU A CA 1
ATOM 2059 C C . GLU A 1 264 ? -13.173 14.876 20.299 1.00 68.75 264 GLU A C 1
ATOM 2061 O O . GLU A 1 264 ? -11.953 14.974 20.224 1.00 68.75 264 GLU A O 1
ATOM 2066 N N . ILE A 1 265 ? -13.763 13.689 20.476 1.00 66.62 265 ILE A N 1
ATOM 2067 C CA . ILE A 1 265 ? -13.038 12.442 20.759 1.00 66.62 265 ILE A CA 1
ATOM 2068 C C . ILE A 1 265 ? -12.209 11.962 19.569 1.00 66.62 265 ILE A C 1
ATOM 2070 O O . ILE A 1 265 ? -11.174 11.325 19.762 1.00 66.62 265 ILE A O 1
ATOM 2074 N N . LEU A 1 266 ? -12.590 12.309 18.335 1.00 63.69 266 LEU A N 1
ATOM 2075 C CA . LEU A 1 266 ? -11.738 12.041 17.174 1.00 63.69 266 LEU A CA 1
ATOM 2076 C C . LEU A 1 266 ? -10.441 12.856 17.259 1.00 63.69 266 LEU A C 1
ATOM 2078 O O . LEU A 1 266 ? -9.352 12.335 17.009 1.00 63.69 266 LEU A O 1
ATOM 2082 N N . TRP A 1 267 ? -10.563 14.128 17.640 1.00 69.62 267 TRP A N 1
ATOM 2083 C CA . TRP A 1 267 ? -9.435 15.039 17.806 1.00 69.62 267 TRP A CA 1
ATOM 2084 C C . TRP A 1 267 ? -8.595 14.709 19.027 1.00 69.62 267 TRP A C 1
ATOM 2086 O O . TRP A 1 267 ? -7.370 14.696 18.926 1.00 69.62 267 TRP A O 1
ATOM 2096 N N . GLU A 1 268 ? -9.216 14.316 20.132 1.00 69.75 268 GLU A N 1
ATOM 2097 C CA . GLU A 1 268 ? -8.502 13.801 21.294 1.00 69.75 268 GLU A CA 1
ATOM 2098 C C . GLU A 1 268 ? -7.773 12.493 20.985 1.00 69.75 268 GLU A C 1
ATOM 2100 O O . GLU A 1 268 ? -6.625 12.338 21.384 1.00 69.75 268 GLU A O 1
ATOM 2105 N N . ALA A 1 269 ? -8.369 11.562 20.234 1.00 66.69 269 ALA A N 1
ATOM 2106 C CA . ALA A 1 269 ? -7.715 10.303 19.875 1.00 66.69 269 ALA A CA 1
ATOM 2107 C C . ALA A 1 269 ? -6.472 10.516 18.995 1.00 66.69 269 ALA A C 1
ATOM 2109 O O . ALA A 1 269 ? -5.475 9.807 19.151 1.00 66.69 269 ALA A O 1
ATOM 2110 N N . ILE A 1 270 ? -6.516 11.506 18.099 1.00 66.38 270 ILE A N 1
ATOM 2111 C CA . ILE A 1 270 ? -5.369 11.899 17.272 1.00 66.38 270 ILE A CA 1
ATOM 2112 C C . ILE A 1 270 ? -4.345 12.680 18.105 1.00 66.38 270 ILE A C 1
ATOM 2114 O O . ILE A 1 270 ? -3.151 12.415 17.991 1.00 66.38 270 ILE A O 1
ATOM 2118 N N . ALA A 1 271 ? -4.778 13.565 19.004 1.00 69.69 271 ALA A N 1
ATOM 2119 C CA . ALA A 1 271 ? -3.892 14.288 19.921 1.00 69.69 271 ALA A CA 1
ATOM 2120 C C . ALA A 1 271 ? -3.208 13.364 20.949 1.00 69.69 271 ALA A C 1
ATOM 2122 O O . ALA A 1 271 ? -2.093 13.634 21.393 1.00 69.69 271 ALA A O 1
ATOM 2123 N N . GLN A 1 272 ? -3.846 12.246 21.305 1.00 70.62 272 GLN A N 1
ATOM 2124 C CA . GLN A 1 272 ? -3.285 11.190 22.150 1.00 70.62 272 GLN A CA 1
ATOM 2125 C C . GLN A 1 272 ? -2.269 10.311 21.409 1.00 70.62 272 GLN A C 1
ATOM 2127 O O . GLN A 1 272 ? -1.563 9.512 22.043 1.00 70.62 272 GLN A O 1
ATOM 2132 N N . ALA A 1 273 ? -2.164 10.424 20.079 1.00 72.44 273 ALA A N 1
ATOM 2133 C CA . ALA A 1 273 ? -1.056 9.823 19.362 1.00 72.44 273 ALA A CA 1
ATOM 2134 C C . ALA A 1 273 ? 0.238 10.452 19.868 1.00 72.44 273 ALA A C 1
ATOM 2136 O O . ALA A 1 273 ? 0.437 11.666 19.827 1.00 72.44 273 ALA A O 1
ATOM 2137 N N . LYS A 1 274 ? 1.137 9.616 20.389 1.00 82.38 274 LYS A N 1
ATOM 2138 C CA . LYS A 1 274 ? 2.407 10.119 20.902 1.00 82.38 274 LYS A CA 1
ATOM 2139 C C . LYS A 1 274 ? 3.147 10.790 19.748 1.00 82.38 274 LYS A C 1
ATOM 2141 O O . LYS A 1 274 ? 3.396 10.146 18.730 1.00 82.38 274 LYS A O 1
ATOM 2146 N N . TRP A 1 275 ? 3.504 12.062 19.919 1.00 83.75 275 TRP A N 1
ATOM 2147 C CA . TRP A 1 275 ? 4.060 12.914 18.859 1.00 83.75 275 TRP A CA 1
ATOM 2148 C C . TRP A 1 275 ? 5.237 12.270 18.114 1.00 83.75 275 TRP A C 1
ATOM 2150 O O . TRP A 1 275 ? 5.383 12.448 16.908 1.00 83.75 275 TRP A O 1
ATOM 2160 N N . TYR A 1 276 ? 6.048 11.465 18.808 1.00 83.44 276 TYR A N 1
ATOM 2161 C CA . TYR A 1 276 ? 7.197 10.791 18.213 1.00 83.44 276 TYR A CA 1
ATOM 2162 C C . TYR A 1 276 ? 6.800 9.708 17.199 1.00 83.44 276 TYR A C 1
ATOM 2164 O O . TYR A 1 276 ? 7.542 9.480 16.251 1.00 83.44 276 TYR A O 1
ATOM 2172 N N . PHE A 1 277 ? 5.632 9.067 17.338 1.00 85.44 277 PHE A N 1
ATOM 2173 C CA . PHE A 1 277 ? 5.121 8.150 16.315 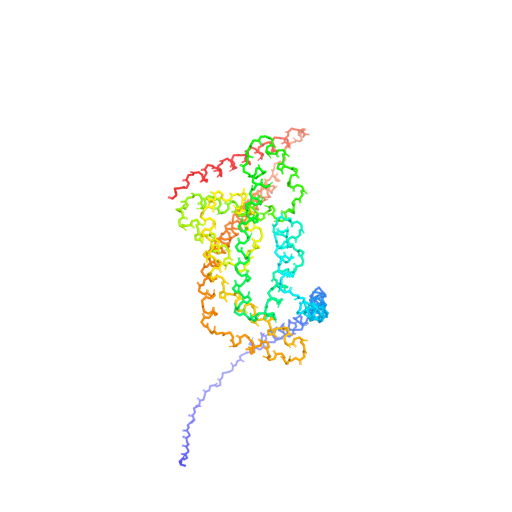1.00 85.44 277 PHE A CA 1
ATOM 2174 C C . PHE A 1 277 ? 4.736 8.903 15.046 1.00 85.44 277 PHE A C 1
ATOM 2176 O O . PHE A 1 277 ? 5.092 8.465 13.956 1.00 85.44 277 PHE A O 1
ATOM 2183 N N . VAL A 1 278 ? 4.072 10.054 15.192 1.00 84.88 278 VAL A N 1
ATOM 2184 C CA . VAL A 1 278 ? 3.703 10.930 14.069 1.00 84.88 278 VAL A CA 1
ATOM 2185 C C . VAL A 1 278 ? 4.953 11.438 13.360 1.00 84.88 278 VAL A C 1
ATOM 2187 O O . VAL A 1 278 ? 5.060 11.324 12.143 1.00 84.88 278 VAL A O 1
ATOM 2190 N N . PHE A 1 279 ? 5.934 11.923 14.122 1.00 88.00 279 PHE A N 1
ATOM 2191 C CA . PHE A 1 279 ? 7.205 12.385 13.577 1.00 88.00 279 PHE A CA 1
ATOM 2192 C C . PHE A 1 279 ? 7.943 11.279 12.809 1.00 88.00 279 PHE A C 1
ATOM 2194 O O . PHE A 1 279 ? 8.371 11.508 11.682 1.00 88.00 279 PHE A O 1
ATOM 2201 N N . LEU A 1 280 ? 8.052 10.071 13.375 1.00 88.50 280 LEU A N 1
ATOM 2202 C CA . LEU A 1 280 ? 8.704 8.938 12.708 1.00 88.50 280 LEU A CA 1
ATOM 2203 C C . LEU A 1 280 ? 7.956 8.500 11.443 1.00 88.50 280 LEU A C 1
ATOM 2205 O O . LEU A 1 280 ? 8.595 8.261 10.420 1.00 88.50 280 LEU A O 1
ATOM 2209 N N . ALA A 1 281 ? 6.622 8.436 11.484 1.00 87.56 281 ALA A N 1
ATOM 2210 C CA . ALA A 1 281 ? 5.814 8.120 10.308 1.00 87.56 281 ALA A CA 1
ATOM 2211 C C . ALA A 1 281 ? 6.035 9.149 9.188 1.00 87.56 281 ALA A C 1
ATOM 2213 O O . ALA A 1 281 ? 6.295 8.769 8.048 1.00 87.56 281 ALA A O 1
ATOM 2214 N N . LEU A 1 282 ? 6.036 10.447 9.516 1.00 89.56 282 LEU A N 1
ATOM 2215 C CA . LEU A 1 282 ? 6.310 11.516 8.554 1.00 89.56 282 LEU A CA 1
ATOM 2216 C C . LEU A 1 282 ? 7.741 11.461 8.008 1.00 89.56 282 LEU A C 1
ATOM 2218 O O . LEU A 1 282 ? 7.934 11.669 6.811 1.00 89.56 282 LEU A O 1
ATOM 2222 N N . LEU A 1 283 ? 8.730 11.156 8.852 1.00 91.25 283 LEU A N 1
ATOM 2223 C CA . LEU A 1 283 ? 10.136 11.045 8.455 1.00 91.25 283 LEU A CA 1
ATOM 2224 C C . LEU A 1 283 ? 10.363 9.933 7.421 1.00 91.25 283 LEU A C 1
ATOM 2226 O O . LEU A 1 283 ? 11.266 10.045 6.599 1.00 91.25 283 LEU A O 1
ATOM 2230 N N . ILE A 1 284 ? 9.549 8.876 7.447 1.00 89.88 284 ILE A N 1
ATOM 2231 C CA . ILE A 1 284 ? 9.640 7.751 6.509 1.00 89.88 284 ILE A CA 1
ATOM 2232 C C . ILE A 1 284 ? 8.778 8.013 5.267 1.00 89.88 284 ILE A C 1
ATOM 2234 O O . ILE A 1 284 ? 9.259 7.900 4.139 1.00 89.88 284 ILE A O 1
ATOM 2238 N N . ALA A 1 285 ? 7.514 8.395 5.466 1.00 89.75 285 ALA A N 1
ATOM 2239 C CA . ALA A 1 285 ? 6.549 8.558 4.384 1.00 89.75 285 ALA A CA 1
ATOM 2240 C C . ALA A 1 285 ? 6.860 9.773 3.500 1.00 89.75 285 ALA A C 1
ATOM 2242 O O . ALA A 1 285 ? 6.702 9.695 2.284 1.00 89.75 285 ALA A O 1
ATOM 2243 N N . THR A 1 286 ? 7.337 10.887 4.068 1.00 90.81 286 THR A N 1
ATOM 2244 C CA . THR A 1 286 ? 7.562 12.128 3.302 1.00 90.81 286 THR A CA 1
ATOM 2245 C C . THR A 1 286 ? 8.677 11.971 2.265 1.00 90.81 286 THR A C 1
ATOM 2247 O O . THR A 1 286 ? 8.416 12.235 1.090 1.00 90.81 286 THR A O 1
ATOM 2250 N N . PRO A 1 287 ? 9.892 11.494 2.609 1.00 92.56 287 PRO A N 1
ATOM 2251 C CA . PRO A 1 287 ? 10.942 11.292 1.612 1.00 92.56 287 PRO A CA 1
ATOM 2252 C C . PRO A 1 287 ? 10.563 10.238 0.572 1.00 92.56 287 PRO A C 1
ATOM 2254 O O . PRO A 1 287 ? 10.845 10.428 -0.608 1.00 92.56 287 PRO A O 1
ATOM 2257 N N . ALA A 1 288 ? 9.888 9.161 0.988 1.00 91.88 288 ALA A N 1
ATOM 2258 C CA . ALA A 1 288 ? 9.386 8.131 0.084 1.00 91.88 288 ALA A CA 1
ATOM 2259 C C . ALA A 1 288 ? 8.395 8.712 -0.937 1.00 91.88 288 ALA A C 1
ATOM 2261 O O . ALA A 1 288 ? 8.578 8.561 -2.143 1.00 91.88 288 ALA A O 1
ATOM 2262 N N . THR A 1 289 ? 7.416 9.474 -0.451 1.00 90.94 289 THR A N 1
ATOM 2263 C CA . THR A 1 289 ? 6.401 10.157 -1.260 1.00 90.94 289 THR A CA 1
ATOM 2264 C C . THR A 1 289 ? 7.043 11.154 -2.226 1.00 90.94 289 THR A C 1
ATOM 2266 O O . THR A 1 289 ? 6.743 11.129 -3.418 1.00 90.94 289 THR A O 1
ATOM 2269 N N . ILE A 1 290 ? 7.980 11.986 -1.757 1.00 91.00 290 ILE A N 1
ATOM 2270 C CA . ILE A 1 290 ? 8.724 12.928 -2.609 1.00 91.00 290 ILE A CA 1
ATOM 2271 C C . ILE A 1 290 ? 9.533 12.180 -3.673 1.00 91.00 290 ILE A C 1
ATOM 2273 O O . ILE A 1 290 ? 9.561 12.602 -4.827 1.00 91.00 290 ILE A O 1
ATOM 2277 N N . TYR A 1 291 ? 10.183 11.074 -3.318 1.00 91.56 291 TYR A N 1
ATOM 2278 C CA . TYR A 1 291 ? 10.999 10.296 -4.245 1.00 91.56 291 TYR A CA 1
ATOM 2279 C C . TYR A 1 291 ? 10.158 9.633 -5.344 1.00 91.56 291 TYR A C 1
ATOM 2281 O O . TYR A 1 291 ? 10.441 9.809 -6.532 1.00 91.56 291 TYR A O 1
ATOM 2289 N N . ILE A 1 292 ? 9.105 8.906 -4.958 1.00 90.31 292 ILE A N 1
ATOM 2290 C CA . ILE A 1 292 ? 8.248 8.170 -5.890 1.00 90.31 292 ILE A CA 1
ATOM 2291 C C . ILE A 1 292 ? 7.419 9.143 -6.739 1.00 90.31 292 ILE A C 1
ATOM 2293 O O . ILE A 1 292 ? 7.493 9.104 -7.972 1.00 90.31 292 ILE A O 1
ATOM 2297 N N . HIS A 1 293 ? 6.690 10.073 -6.113 1.00 86.44 293 HIS A N 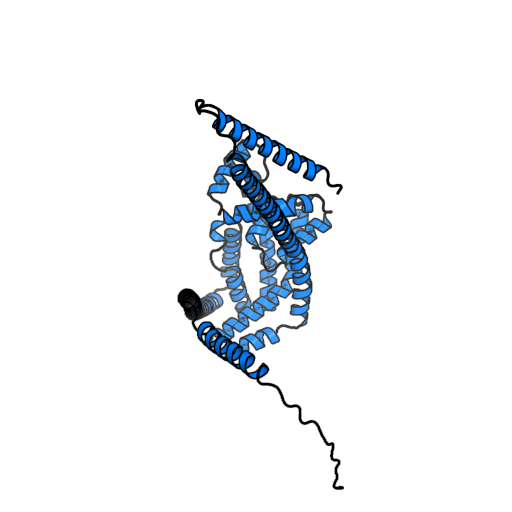1
ATOM 2298 C CA . HIS A 1 293 ? 5.856 11.023 -6.854 1.00 86.44 293 HIS A CA 1
ATOM 2299 C C . HIS A 1 293 ? 6.656 12.093 -7.560 1.00 86.44 293 HIS A C 1
ATOM 2301 O O . HIS A 1 293 ? 6.276 12.484 -8.656 1.00 86.44 293 HIS A O 1
ATOM 2307 N N . GLY A 1 294 ? 7.781 12.541 -7.005 1.00 85.75 294 GLY A N 1
ATOM 2308 C CA . GLY A 1 294 ? 8.666 13.465 -7.708 1.00 85.75 294 GLY A CA 1
ATOM 2309 C C . GLY A 1 294 ? 9.099 12.897 -9.058 1.00 85.75 294 GLY A C 1
ATOM 2310 O O . GLY A 1 294 ? 9.177 13.637 -10.039 1.00 85.75 294 GLY A O 1
ATOM 2311 N N . ARG A 1 295 ? 9.291 11.575 -9.150 1.00 85.06 295 ARG A N 1
ATOM 2312 C CA . ARG A 1 295 ? 9.539 10.908 -10.428 1.00 85.06 295 ARG A CA 1
ATOM 2313 C C . ARG A 1 295 ? 8.290 10.887 -11.308 1.00 85.06 295 ARG A C 1
ATOM 2315 O O . ARG A 1 295 ? 8.364 11.353 -12.440 1.00 85.06 295 ARG A O 1
ATOM 2322 N N . HIS A 1 296 ? 7.145 10.421 -10.802 1.00 82.06 296 HIS A N 1
ATOM 2323 C CA . HIS A 1 296 ? 5.892 10.368 -11.579 1.00 82.06 296 HIS A CA 1
ATOM 2324 C C . HIS A 1 296 ? 5.452 11.741 -12.111 1.00 82.06 296 HIS A C 1
ATOM 2326 O O . HIS A 1 296 ? 5.102 11.863 -13.281 1.00 82.06 296 HIS A O 1
ATOM 2332 N N . VAL A 1 297 ? 5.534 12.794 -11.296 1.00 80.25 297 VAL A N 1
ATOM 2333 C CA . VAL A 1 297 ? 5.189 14.172 -11.677 1.00 80.25 297 VAL A CA 1
ATOM 2334 C C . VAL A 1 297 ? 6.126 14.694 -12.761 1.00 80.25 297 VAL A C 1
ATOM 2336 O O . VAL A 1 297 ? 5.650 15.257 -13.743 1.00 80.25 297 VAL A O 1
ATOM 2339 N N . ARG A 1 298 ? 7.445 14.467 -12.649 1.00 76.56 298 ARG A N 1
ATOM 2340 C CA . ARG A 1 298 ? 8.397 14.846 -13.712 1.00 76.56 298 ARG A CA 1
ATOM 2341 C C . ARG A 1 298 ? 8.058 14.187 -15.046 1.00 76.56 298 ARG A C 1
ATOM 2343 O O . ARG A 1 298 ? 8.286 14.783 -16.093 1.00 76.56 298 ARG A O 1
ATOM 2350 N N . LEU A 1 299 ? 7.510 12.980 -15.015 1.00 67.62 299 LEU A N 1
ATOM 2351 C CA . LEU A 1 299 ? 7.151 12.229 -16.213 1.00 67.62 299 LEU A CA 1
ATOM 2352 C C . LEU A 1 299 ? 5.861 12.721 -16.847 1.00 67.62 299 LEU A C 1
ATOM 2354 O O . LEU A 1 299 ? 5.821 12.914 -18.061 1.00 67.62 299 LEU A O 1
ATOM 2358 N N . VAL A 1 300 ? 4.838 12.988 -16.032 1.00 70.31 300 VAL A N 1
ATOM 2359 C CA . VAL A 1 300 ? 3.620 13.660 -16.500 1.00 70.31 300 VAL A CA 1
ATOM 2360 C C . VAL A 1 300 ? 3.983 15.012 -17.104 1.00 70.31 300 VAL A C 1
ATOM 2362 O O . VAL A 1 300 ? 3.569 15.306 -18.218 1.00 70.31 300 VAL A O 1
ATOM 2365 N N . TYR A 1 301 ? 4.831 15.789 -16.427 1.00 73.50 301 TYR A N 1
ATOM 2366 C CA . TYR A 1 301 ? 5.301 17.073 -16.932 1.00 73.50 301 TYR A CA 1
ATOM 2367 C C . TYR A 1 301 ? 6.007 16.933 -18.287 1.00 73.50 301 TYR A C 1
ATOM 2369 O O . TYR A 1 301 ? 5.598 17.592 -19.237 1.00 73.50 301 TYR A O 1
ATOM 2377 N N . ARG A 1 302 ? 6.985 16.019 -18.412 1.00 70.62 302 ARG A N 1
ATOM 2378 C CA . ARG A 1 302 ? 7.690 15.748 -19.679 1.00 70.62 302 ARG A CA 1
ATOM 2379 C C . ARG A 1 302 ? 6.728 15.359 -20.802 1.00 70.62 302 ARG A C 1
ATOM 2381 O O . ARG A 1 302 ? 6.809 15.927 -21.885 1.00 70.62 302 ARG A O 1
ATOM 2388 N N . LYS A 1 303 ? 5.781 14.449 -20.548 1.00 68.00 303 LYS A N 1
ATOM 2389 C CA . LYS A 1 303 ? 4.778 14.047 -21.551 1.00 68.00 303 LYS A CA 1
ATOM 2390 C C . LYS A 1 303 ? 3.865 15.201 -21.959 1.00 68.00 303 LYS A C 1
ATOM 2392 O O . LYS A 1 303 ? 3.618 15.367 -23.148 1.00 68.00 303 LYS A O 1
ATOM 2397 N N . CYS A 1 304 ? 3.398 16.005 -21.006 1.00 66.56 304 CYS A N 1
ATOM 2398 C CA . CYS A 1 304 ? 2.564 17.171 -21.290 1.00 66.56 304 CYS A CA 1
ATOM 2399 C C . CYS A 1 304 ? 3.324 18.230 -22.099 1.00 66.56 304 CYS A C 1
ATOM 2401 O O . CYS A 1 304 ? 2.746 18.821 -23.007 1.00 66.56 304 CYS A O 1
ATOM 2403 N N . THR A 1 305 ? 4.611 18.453 -21.816 1.00 67.06 305 THR A N 1
ATOM 2404 C CA . THR A 1 305 ? 5.440 19.367 -22.614 1.00 67.06 305 THR A CA 1
ATOM 2405 C C . THR A 1 305 ? 5.681 18.834 -24.022 1.00 67.06 305 THR A C 1
ATOM 2407 O O . THR A 1 305 ? 5.529 19.589 -24.971 1.00 67.06 305 THR A O 1
ATOM 2410 N N . THR A 1 306 ? 5.966 17.538 -24.187 1.00 65.06 306 THR A N 1
ATOM 2411 C CA . THR A 1 306 ? 6.136 16.932 -25.518 1.00 65.06 306 THR A CA 1
ATOM 2412 C C . THR A 1 306 ? 4.837 16.973 -26.325 1.00 65.06 306 THR A C 1
ATOM 2414 O O . THR A 1 306 ? 4.870 17.296 -27.503 1.00 65.06 306 THR A O 1
ATOM 2417 N N . MET A 1 307 ? 3.683 16.708 -25.701 1.00 54.66 307 MET A N 1
ATOM 2418 C CA . MET A 1 307 ? 2.386 16.831 -26.377 1.00 54.66 307 MET A CA 1
ATOM 2419 C C . MET A 1 307 ? 2.081 18.267 -26.800 1.00 54.66 307 MET A C 1
ATOM 2421 O O . MET A 1 307 ? 1.545 18.448 -27.883 1.00 54.66 307 MET A O 1
ATOM 2425 N N . ARG A 1 308 ? 2.431 19.279 -25.992 1.00 63.25 308 ARG A N 1
ATOM 2426 C CA . ARG A 1 308 ? 2.283 20.680 -26.416 1.00 63.25 308 ARG A CA 1
ATOM 2427 C C . ARG A 1 308 ? 3.124 20.988 -27.644 1.00 63.25 308 ARG A C 1
ATOM 2429 O O . ARG A 1 308 ? 2.574 21.509 -28.594 1.00 63.25 308 ARG A O 1
ATOM 2436 N N . VAL A 1 309 ? 4.395 20.582 -27.656 1.00 66.00 309 VAL A N 1
ATOM 2437 C CA . VAL A 1 309 ? 5.272 20.797 -28.819 1.00 66.00 309 VAL A CA 1
ATOM 2438 C C . VAL A 1 309 ? 4.689 20.155 -30.082 1.00 66.00 309 VAL A C 1
ATOM 2440 O O . VAL A 1 309 ? 4.671 20.795 -31.120 1.00 66.00 309 VAL A O 1
ATOM 2443 N N . ILE A 1 310 ? 4.137 18.940 -29.986 1.00 61.56 310 ILE A N 1
ATOM 2444 C CA . ILE A 1 310 ? 3.505 18.266 -31.135 1.00 61.56 310 ILE A CA 1
ATOM 2445 C C . ILE A 1 310 ? 2.240 19.003 -31.595 1.00 61.56 310 ILE A C 1
ATOM 2447 O O . ILE A 1 310 ? 2.035 19.174 -32.790 1.00 61.56 310 ILE A O 1
ATOM 2451 N N . VAL A 1 311 ? 1.390 19.442 -30.662 1.00 69.81 311 VAL A N 1
ATOM 2452 C CA . VAL A 1 311 ? 0.162 20.183 -30.997 1.00 69.81 311 VAL A CA 1
ATOM 2453 C C . VAL A 1 311 ? 0.489 21.545 -31.612 1.00 69.81 311 VAL A C 1
ATOM 2455 O O . VAL A 1 311 ? -0.190 21.957 -32.548 1.00 69.81 311 VAL A O 1
ATOM 2458 N N . ASP A 1 312 ? 1.527 22.217 -31.118 1.00 71.50 312 ASP A N 1
ATOM 2459 C CA . ASP A 1 312 ? 1.981 23.506 -31.636 1.00 71.50 312 ASP A CA 1
ATOM 2460 C C . ASP A 1 312 ? 2.604 23.335 -33.039 1.00 71.50 312 ASP A C 1
ATOM 2462 O O . ASP A 1 312 ? 2.257 24.079 -33.951 1.00 71.50 312 ASP A O 1
ATOM 2466 N N . GLU A 1 313 ? 3.412 22.290 -33.270 1.00 69.94 313 GLU A N 1
ATOM 2467 C CA . GLU A 1 313 ? 3.945 21.955 -34.603 1.00 69.94 313 GLU A CA 1
ATOM 2468 C C . GLU A 1 313 ? 2.838 21.572 -35.604 1.00 69.94 313 GLU A C 1
ATOM 2470 O O . GLU A 1 313 ? 2.861 22.010 -36.754 1.00 69.94 313 GLU A O 1
ATOM 2475 N N . GLU A 1 314 ? 1.840 20.785 -35.190 1.00 71.31 314 GLU A N 1
ATOM 2476 C CA . GLU A 1 314 ? 0.693 20.441 -36.043 1.00 71.31 314 GLU A CA 1
ATOM 2477 C C . GLU A 1 314 ? -0.177 21.671 -36.357 1.00 71.31 314 GLU A C 1
ATOM 2479 O O . GLU A 1 314 ? -0.689 21.795 -37.474 1.00 71.31 314 GLU A O 1
ATOM 2484 N N . ALA A 1 315 ? -0.323 22.599 -35.406 1.00 68.38 315 ALA A N 1
ATOM 2485 C CA . ALA A 1 315 ? -1.031 23.859 -35.612 1.00 68.38 315 ALA A CA 1
ATOM 2486 C C . ALA A 1 315 ? -0.280 24.796 -36.573 1.00 68.38 315 ALA A C 1
ATOM 2488 O O . ALA A 1 315 ? -0.913 25.417 -37.431 1.00 68.38 315 ALA A O 1
ATOM 2489 N N . ASP A 1 316 ? 1.050 24.859 -36.484 1.00 71.44 316 ASP A N 1
ATOM 2490 C CA . ASP A 1 316 ? 1.890 25.658 -37.381 1.00 71.44 316 ASP A CA 1
ATOM 2491 C C . ASP A 1 316 ? 1.872 25.112 -38.816 1.00 71.44 316 ASP A C 1
ATOM 2493 O O . ASP A 1 316 ? 1.718 25.881 -39.768 1.00 71.44 316 ASP A O 1
ATOM 2497 N N . VAL A 1 317 ? 1.928 23.785 -38.991 1.00 70.00 317 VAL A N 1
ATOM 2498 C CA . VAL A 1 317 ? 1.783 23.142 -40.311 1.00 70.00 317 VAL A CA 1
ATOM 2499 C C . VAL A 1 317 ? 0.389 23.397 -40.897 1.00 70.00 317 VAL A C 1
ATOM 2501 O O . VAL A 1 317 ? 0.263 23.735 -42.073 1.00 70.00 317 VAL A O 1
ATOM 2504 N N . ALA A 1 318 ? -0.667 23.304 -40.083 1.00 67.06 318 ALA A N 1
ATOM 2505 C CA . ALA A 1 318 ? -2.032 23.573 -40.533 1.00 67.06 318 ALA A CA 1
ATOM 2506 C C . ALA A 1 318 ? -2.280 25.051 -40.894 1.00 67.06 318 ALA A C 1
ATOM 2508 O O . ALA A 1 318 ? -3.159 25.340 -41.708 1.00 67.06 318 ALA A O 1
ATOM 2509 N N . ASN A 1 319 ? -1.536 25.988 -40.299 1.00 69.44 319 ASN A N 1
ATOM 2510 C CA . ASN A 1 319 ? -1.608 27.407 -40.648 1.00 69.44 319 ASN A CA 1
ATOM 2511 C C . ASN A 1 319 ? -0.813 27.728 -41.924 1.00 69.44 319 ASN A C 1
ATOM 2513 O O . ASN A 1 319 ? -1.313 28.479 -42.757 1.00 69.44 319 ASN A O 1
ATOM 2517 N N . GLN A 1 320 ? 0.345 27.096 -42.147 1.00 65.25 320 GLN A N 1
ATOM 2518 C CA . GLN A 1 320 ? 1.095 27.241 -43.405 1.00 65.25 320 GLN A CA 1
ATOM 2519 C C . GLN A 1 320 ? 0.311 26.734 -44.626 1.00 65.25 320 GLN A C 1
ATOM 2521 O O . GLN A 1 320 ? 0.344 27.370 -45.680 1.00 65.25 320 GLN A O 1
ATOM 2526 N N . ASP A 1 321 ? -0.448 25.643 -44.480 1.00 61.88 321 ASP A N 1
ATOM 2527 C CA . ASP A 1 321 ? -1.314 25.127 -45.552 1.00 61.88 321 ASP A CA 1
ATOM 2528 C C . ASP A 1 321 ? -2.457 26.111 -45.902 1.00 61.88 321 ASP A C 1
ATOM 2530 O O . ASP A 1 321 ? -2.874 26.182 -47.057 1.00 61.88 321 ASP A O 1
ATOM 2534 N N . LYS A 1 322 ? -2.935 26.920 -44.943 1.00 63.56 322 LYS A N 1
ATOM 2535 C CA . LYS A 1 322 ? -3.978 27.940 -45.182 1.00 63.56 322 LYS A CA 1
ATOM 2536 C C . LYS A 1 322 ? -3.440 29.209 -45.837 1.00 63.56 322 LYS A C 1
ATOM 2538 O O . LYS A 1 322 ? -4.136 29.810 -46.654 1.00 63.56 322 LYS A O 1
ATOM 2543 N N . ASP A 1 323 ? -2.214 29.603 -45.510 1.00 58.03 323 ASP A N 1
ATOM 2544 C CA . ASP A 1 323 ? -1.576 30.764 -46.133 1.00 58.03 323 ASP A CA 1
ATOM 2545 C C . ASP A 1 323 ? -1.158 30.464 -47.587 1.00 58.03 323 ASP A C 1
ATOM 2547 O O . ASP A 1 323 ? -1.265 31.334 -48.452 1.00 58.03 323 ASP A O 1
ATOM 2551 N N . GLY A 1 324 ? -0.809 29.209 -47.905 1.00 55.66 324 GLY A N 1
ATOM 2552 C CA . GLY A 1 324 ? -0.553 28.758 -49.282 1.00 55.66 324 GLY A CA 1
ATOM 2553 C C . GLY A 1 324 ? -1.797 28.695 -50.188 1.00 55.66 324 GLY A C 1
ATOM 2554 O O . GLY A 1 324 ? -1.681 28.794 -51.414 1.00 55.66 324 GLY A O 1
ATOM 2555 N N . GLU A 1 325 ? -2.997 28.577 -49.614 1.00 52.69 325 GLU A N 1
ATOM 2556 C CA . GLU A 1 325 ? -4.266 28.579 -50.361 1.00 52.69 325 GLU A CA 1
ATOM 2557 C C . GLU A 1 325 ? -4.706 29.996 -50.781 1.00 52.69 325 GLU A C 1
ATOM 2559 O O . GLU A 1 325 ? -5.395 30.159 -51.789 1.00 52.69 325 GLU A O 1
ATOM 2564 N N . ASN A 1 326 ? -4.252 31.045 -50.083 1.00 52.66 326 ASN A N 1
ATOM 2565 C CA . ASN A 1 326 ? -4.534 32.432 -50.473 1.00 52.66 326 ASN A CA 1
ATOM 2566 C C . ASN A 1 326 ? -3.642 32.931 -51.628 1.00 52.66 326 ASN A C 1
ATOM 2568 O O . ASN A 1 326 ? -4.093 33.752 -52.435 1.00 52.66 326 ASN A O 1
ATOM 2572 N N . ASP A 1 327 ? -2.432 32.385 -51.779 1.00 49.97 327 ASP A N 1
ATOM 2573 C CA . ASP A 1 327 ? -1.487 32.769 -52.843 1.00 49.97 327 ASP A CA 1
ATOM 2574 C C . ASP A 1 327 ? -1.735 32.070 -54.195 1.00 49.97 327 ASP A C 1
ATOM 2576 O O . ASP A 1 327 ? -1.158 32.449 -55.217 1.00 49.97 327 ASP A O 1
ATOM 2580 N N . THR A 1 328 ? -2.649 31.097 -54.267 1.00 51.12 328 THR A N 1
ATOM 2581 C CA . THR A 1 328 ? -3.023 30.431 -55.533 1.00 51.12 328 THR A CA 1
ATOM 2582 C C . THR A 1 328 ? -4.188 31.101 -56.275 1.00 51.12 328 THR A C 1
ATOM 2584 O O . THR A 1 328 ? -4.575 30.660 -57.359 1.00 51.12 328 THR A O 1
ATOM 2587 N N . SER A 1 329 ? -4.696 32.235 -55.782 1.00 49.66 329 SER A N 1
ATOM 2588 C CA . SER A 1 329 ? -5.813 32.969 -56.399 1.00 49.66 329 SER A CA 1
ATOM 2589 C C . SER A 1 329 ? -5.455 33.823 -57.635 1.00 49.66 329 SER A C 1
ATOM 2591 O O . SER A 1 329 ? -6.346 34.438 -58.222 1.00 49.66 329 SER A O 1
ATOM 2593 N N . LEU A 1 330 ? -4.195 33.829 -58.103 1.00 51.94 330 LEU A N 1
ATOM 2594 C CA . LEU A 1 330 ? -3.753 34.658 -59.244 1.00 51.94 330 LEU A CA 1
ATOM 2595 C C . LEU A 1 330 ? -3.203 33.919 -60.475 1.00 51.94 330 LEU A C 1
ATOM 2597 O O . LEU A 1 330 ? -2.699 34.565 -61.394 1.00 51.94 330 LEU A O 1
ATOM 2601 N N . LEU A 1 331 ? -3.363 32.597 -60.583 1.00 48.19 331 LEU A N 1
ATOM 2602 C CA . LEU A 1 331 ? -3.041 31.876 -61.822 1.00 48.19 331 LEU A CA 1
ATOM 2603 C C . LEU A 1 331 ? -4.218 31.020 -62.294 1.00 48.19 331 LEU A C 1
ATOM 2605 O O . LEU A 1 331 ? -4.314 29.825 -62.028 1.00 48.19 331 LEU A O 1
ATOM 2609 N N . GLN A 1 332 ? -5.103 31.651 -63.070 1.00 47.91 332 GLN A N 1
ATOM 2610 C CA . GLN A 1 332 ? -5.998 30.941 -63.980 1.00 47.91 332 GLN A CA 1
ATOM 2611 C C . GLN A 1 332 ? -5.158 30.202 -65.032 1.00 47.91 332 GLN A C 1
ATOM 2613 O O . GLN A 1 332 ? -4.542 30.820 -65.898 1.00 47.91 332 GLN A O 1
ATOM 2618 N N . SER A 1 333 ? -5.160 28.873 -64.980 1.00 43.50 333 SER A N 1
ATOM 2619 C CA . SER A 1 333 ? -4.683 28.004 -66.058 1.00 43.50 333 SER A CA 1
ATOM 2620 C C . SER A 1 333 ? -5.606 26.779 -66.153 1.00 43.50 333 SER A C 1
ATOM 2622 O O . SER A 1 333 ? -6.227 26.407 -65.153 1.00 43.50 333 SER A O 1
ATOM 2624 N N . PRO A 1 334 ? -5.818 26.205 -67.350 1.00 47.78 334 PRO A N 1
ATOM 2625 C CA . PRO A 1 334 ? -7.037 25.477 -67.658 1.00 47.78 334 PRO A CA 1
ATOM 2626 C C . PRO A 1 334 ? -7.027 24.036 -67.139 1.00 47.78 334 PRO A C 1
ATOM 2628 O O . PRO A 1 334 ? -6.003 23.357 -67.129 1.00 47.78 334 PRO A O 1
ATOM 2631 N N . ARG A 1 335 ? -8.235 23.588 -66.768 1.00 49.31 335 ARG A N 1
ATOM 2632 C CA . ARG A 1 335 ? -8.646 22.212 -66.444 1.00 49.31 335 ARG A CA 1
ATOM 2633 C C . ARG A 1 335 ? -7.788 21.137 -67.125 1.00 49.31 335 ARG A C 1
ATOM 2635 O O . ARG A 1 335 ? -7.839 20.982 -68.345 1.00 49.31 335 ARG A O 1
ATOM 2642 N N . ARG A 1 336 ? -7.117 20.324 -66.307 1.00 48.31 336 ARG A N 1
ATOM 2643 C CA . ARG A 1 336 ? -6.696 18.958 -66.640 1.00 48.31 336 ARG A CA 1
ATOM 2644 C C . ARG A 1 336 ? -7.113 17.999 -65.529 1.00 48.31 336 ARG A C 1
ATOM 2646 O O . ARG A 1 336 ? -7.191 18.389 -64.369 1.00 48.31 336 ARG A O 1
ATOM 2653 N N . ASP A 1 337 ? -7.429 16.784 -65.954 1.00 46.53 337 ASP A N 1
ATOM 2654 C CA . ASP A 1 337 ? -8.117 15.726 -65.220 1.00 46.53 337 ASP A CA 1
ATOM 2655 C C . ASP A 1 337 ? -7.517 15.403 -63.841 1.00 46.53 337 ASP A C 1
ATOM 2657 O O . ASP A 1 337 ? -6.325 15.130 -63.693 1.00 46.53 337 ASP A O 1
ATOM 2661 N N . HIS A 1 338 ? -8.382 15.411 -62.824 1.00 51.31 338 HIS A N 1
ATOM 2662 C CA . HIS A 1 338 ? -8.079 14.993 -61.459 1.00 51.31 338 HIS A CA 1
ATOM 2663 C C . HIS A 1 338 ? -8.308 13.487 -61.306 1.00 51.31 338 HIS A C 1
ATOM 2665 O O . HIS A 1 338 ? -9.449 13.033 -61.245 1.00 51.31 338 HIS A O 1
ATOM 2671 N N . GLY A 1 339 ? -7.214 12.733 -61.206 1.00 48.34 339 GLY A N 1
ATOM 2672 C CA . GLY A 1 339 ? -7.224 11.321 -60.812 1.00 48.34 339 GLY A CA 1
ATOM 2673 C C . GLY A 1 339 ? -6.060 10.936 -59.895 1.00 48.34 339 GLY A C 1
ATOM 2674 O O . GLY A 1 339 ? -6.276 10.234 -58.916 1.00 48.34 339 GLY A O 1
ATOM 2675 N N . ASP A 1 340 ? -4.858 11.479 -60.129 1.00 52.09 340 ASP A N 1
ATOM 2676 C CA . ASP A 1 340 ? -3.638 10.900 -59.535 1.00 52.09 340 ASP A CA 1
ATOM 2677 C C . ASP A 1 340 ? -2.937 11.756 -58.457 1.00 52.09 340 ASP A C 1
ATOM 2679 O O . ASP A 1 340 ? -2.096 11.251 -57.718 1.00 52.09 340 ASP A O 1
ATOM 2683 N N . PHE A 1 341 ? -3.298 13.034 -58.287 1.00 48.22 341 PHE A N 1
ATOM 2684 C CA . PHE A 1 341 ? -2.577 13.935 -57.365 1.00 48.22 341 PHE A CA 1
ATOM 2685 C C . PHE A 1 341 ? -2.898 13.728 -55.875 1.00 48.22 341 PHE A C 1
ATOM 2687 O O . PHE A 1 341 ? -2.033 13.942 -55.026 1.00 48.22 341 PHE A O 1
ATOM 2694 N N . ALA A 1 342 ? -4.113 13.286 -55.533 1.00 52.19 342 ALA A N 1
ATOM 2695 C CA . ALA A 1 342 ? -4.492 13.062 -54.134 1.00 52.19 342 ALA A CA 1
ATOM 2696 C C . ALA A 1 342 ? -3.712 11.890 -53.511 1.00 52.19 342 ALA A C 1
ATOM 2698 O O . ALA A 1 342 ? -3.318 11.946 -52.349 1.00 52.19 342 ALA A O 1
ATOM 2699 N N . HIS A 1 343 ? -3.412 10.861 -54.309 1.00 52.69 343 HIS A N 1
ATOM 2700 C CA . HIS A 1 343 ? -2.732 9.663 -53.825 1.00 52.69 343 HIS A CA 1
ATOM 2701 C C . HIS A 1 343 ? -1.240 9.893 -53.542 1.00 52.69 343 HIS A C 1
ATOM 2703 O O . HIS A 1 343 ? -0.664 9.236 -52.674 1.00 52.69 343 HIS A O 1
ATOM 2709 N N . GLN A 1 344 ? -0.628 10.840 -54.257 1.00 54.81 344 GLN A N 1
ATOM 2710 C CA . GLN A 1 344 ? 0.788 11.176 -54.130 1.00 54.81 344 GLN A CA 1
ATOM 2711 C C . GLN A 1 344 ? 1.061 12.033 -52.883 1.00 54.81 344 GLN A C 1
ATOM 2713 O O . GLN A 1 344 ? 2.054 11.818 -52.192 1.00 54.81 344 GLN A O 1
ATOM 2718 N N . ASN A 1 345 ? 0.128 12.925 -52.530 1.00 59.81 345 ASN A N 1
ATOM 2719 C CA . ASN A 1 345 ? 0.239 13.767 -51.336 1.00 59.81 345 ASN A CA 1
ATOM 2720 C C . ASN A 1 345 ? 0.106 12.962 -50.028 1.00 59.81 345 ASN A C 1
ATOM 2722 O O . ASN A 1 345 ? 0.809 13.238 -49.054 1.00 59.81 345 ASN A O 1
ATOM 2726 N N . ASP A 1 346 ? -0.738 11.925 -50.012 1.00 64.25 346 ASP A N 1
ATOM 2727 C CA . ASP A 1 346 ? -0.867 11.031 -48.854 1.00 64.25 346 ASP A CA 1
ATOM 2728 C C . ASP A 1 346 ? 0.373 10.145 -48.658 1.00 64.25 346 ASP A C 1
ATOM 2730 O O . ASP A 1 346 ? 0.813 9.937 -47.524 1.00 64.25 346 ASP A O 1
ATOM 2734 N N . GLN A 1 347 ? 0.997 9.681 -49.747 1.00 67.69 347 GLN A N 1
ATOM 2735 C CA . GLN A 1 347 ? 2.244 8.911 -49.668 1.00 67.69 347 GLN A CA 1
ATOM 2736 C C . GLN A 1 347 ? 3.421 9.760 -49.176 1.00 67.69 347 GLN A C 1
ATOM 2738 O O . GLN A 1 347 ? 4.215 9.289 -48.358 1.00 67.69 347 GLN A O 1
ATOM 2743 N N . ASP A 1 348 ? 3.512 11.021 -49.603 1.00 73.19 348 ASP A N 1
ATOM 2744 C CA . ASP A 1 348 ? 4.544 11.939 -49.115 1.00 73.19 348 ASP A CA 1
ATOM 2745 C C . ASP A 1 348 ? 4.326 12.330 -47.645 1.00 73.19 348 ASP A C 1
ATOM 2747 O O . ASP A 1 348 ? 5.298 12.428 -46.884 1.00 73.19 348 ASP A O 1
ATOM 2751 N N . ARG A 1 349 ? 3.070 12.469 -47.194 1.00 70.88 349 ARG A N 1
ATOM 2752 C CA . ARG A 1 349 ? 2.744 12.657 -45.767 1.00 70.88 349 ARG A CA 1
ATOM 2753 C C . ARG A 1 349 ? 3.123 11.435 -44.928 1.00 70.88 349 ARG A C 1
ATOM 2755 O O . ARG A 1 349 ? 3.760 11.592 -43.884 1.00 70.88 349 ARG A O 1
ATOM 2762 N N . GLU A 1 350 ? 2.807 10.218 -45.376 1.00 72.75 350 GLU A N 1
ATOM 2763 C CA . GLU A 1 350 ? 3.225 8.994 -44.676 1.00 72.75 350 GLU A CA 1
ATOM 2764 C C . GLU A 1 350 ? 4.747 8.834 -44.635 1.00 72.75 350 GLU A C 1
ATOM 2766 O O . GLU A 1 350 ? 5.295 8.411 -43.612 1.00 72.75 350 GLU A O 1
ATOM 2771 N N . ARG A 1 351 ? 5.443 9.194 -45.716 1.00 82.44 351 ARG A N 1
ATOM 2772 C CA . ARG A 1 351 ? 6.903 9.121 -45.782 1.00 82.44 351 ARG A CA 1
ATOM 2773 C C . ARG A 1 351 ? 7.562 10.085 -44.796 1.00 82.44 351 ARG A C 1
ATOM 2775 O O . ARG A 1 351 ? 8.395 9.641 -44.007 1.00 82.44 351 ARG A O 1
ATOM 2782 N N . ARG A 1 352 ? 7.135 11.354 -44.753 1.00 80.94 352 ARG A N 1
ATOM 2783 C CA . ARG A 1 352 ? 7.646 12.327 -43.767 1.00 80.94 352 ARG A CA 1
ATOM 2784 C C . ARG A 1 352 ? 7.356 11.892 -42.335 1.00 80.94 352 ARG A C 1
ATOM 2786 O O . ARG A 1 352 ? 8.223 12.001 -41.473 1.00 80.94 352 ARG A O 1
ATOM 2793 N N . ARG A 1 353 ? 6.174 11.321 -42.078 1.00 79.81 353 ARG A N 1
ATOM 2794 C CA . ARG A 1 353 ? 5.826 10.782 -40.755 1.00 79.81 353 ARG A CA 1
ATOM 2795 C C . ARG A 1 353 ? 6.770 9.654 -40.328 1.00 79.81 353 ARG A C 1
ATOM 2797 O O . ARG A 1 353 ? 7.169 9.604 -39.167 1.00 79.81 353 ARG A O 1
ATOM 2804 N N . ARG A 1 354 ? 7.154 8.762 -41.249 1.00 83.56 354 ARG A N 1
ATOM 2805 C CA . ARG A 1 354 ? 8.128 7.690 -40.972 1.00 83.56 354 ARG A CA 1
ATOM 2806 C C . ARG A 1 354 ? 9.532 8.239 -40.725 1.00 83.56 354 ARG A C 1
ATOM 2808 O O . ARG A 1 354 ? 10.186 7.783 -39.795 1.00 83.56 354 ARG A O 1
ATOM 2815 N N . GLU A 1 355 ? 9.964 9.228 -41.501 1.00 83.31 355 GLU A N 1
ATOM 2816 C CA . GLU A 1 355 ? 11.280 9.862 -41.341 1.00 83.31 355 GLU A CA 1
ATOM 2817 C C . GLU A 1 355 ? 11.398 10.603 -39.994 1.00 83.31 355 GLU A C 1
ATOM 2819 O O . GLU A 1 355 ? 12.401 10.441 -39.297 1.00 83.31 355 GLU A O 1
ATOM 2824 N N . LEU A 1 356 ? 10.348 11.310 -39.560 1.00 79.00 356 LEU A N 1
ATOM 2825 C CA . LEU A 1 356 ? 10.298 11.976 -38.250 1.00 79.00 356 LEU A CA 1
ATOM 2826 C C . LEU A 1 356 ? 10.307 10.982 -37.080 1.00 79.00 356 LEU A C 1
ATOM 2828 O O . LEU A 1 356 ? 11.039 11.167 -36.107 1.00 79.00 356 LEU A O 1
ATOM 2832 N N . LEU A 1 357 ? 9.540 9.890 -37.184 1.00 75.50 357 LEU A N 1
ATOM 2833 C CA . LEU A 1 357 ? 9.559 8.824 -36.177 1.00 75.50 357 LEU A CA 1
ATOM 2834 C C . LEU A 1 357 ? 10.937 8.157 -36.095 1.00 75.50 357 LEU A C 1
ATOM 2836 O O . LEU A 1 357 ? 11.409 7.847 -35.003 1.00 75.50 357 LEU A O 1
ATOM 2840 N N . GLN A 1 358 ? 11.606 7.965 -37.233 1.00 79.50 358 GLN A N 1
ATOM 2841 C CA . GLN A 1 358 ? 12.937 7.372 -37.273 1.00 79.50 358 GLN A CA 1
ATOM 2842 C C . GLN A 1 358 ? 13.995 8.304 -36.666 1.00 79.50 358 GLN A C 1
ATOM 2844 O O . GLN A 1 358 ? 14.840 7.818 -35.919 1.00 79.50 358 GLN A O 1
ATOM 2849 N N . GLN A 1 359 ? 13.903 9.620 -36.893 1.00 75.06 359 GLN A N 1
ATOM 2850 C CA . GLN A 1 359 ? 14.766 10.620 -36.249 1.00 75.06 359 GLN A CA 1
ATOM 2851 C C . GLN A 1 359 ? 14.562 10.706 -34.727 1.00 75.06 359 GLN A C 1
ATOM 2853 O O . GLN A 1 359 ? 15.542 10.838 -33.995 1.00 75.06 359 GLN A O 1
ATOM 2858 N N . GLN A 1 360 ? 13.325 10.570 -34.228 1.00 66.25 360 GLN A N 1
ATOM 2859 C CA . GLN A 1 360 ? 13.061 10.495 -32.782 1.00 66.25 360 GLN A CA 1
ATOM 2860 C C . GLN A 1 360 ? 13.675 9.247 -32.135 1.00 66.25 360 GLN A C 1
ATOM 2862 O O . GLN A 1 360 ? 14.168 9.307 -31.008 1.00 66.25 360 GLN A O 1
ATOM 2867 N N . VAL A 1 361 ? 13.664 8.106 -32.831 1.00 70.50 361 VAL A N 1
ATOM 2868 C CA . VAL A 1 361 ? 14.282 6.871 -32.323 1.00 70.50 361 VAL A CA 1
ATOM 2869 C C . VAL A 1 361 ? 15.801 7.024 -32.218 1.00 70.50 361 VAL A C 1
ATOM 2871 O O . VAL A 1 361 ? 16.381 6.598 -31.220 1.00 70.50 361 VAL A O 1
ATOM 2874 N N . THR A 1 362 ? 16.450 7.676 -33.188 1.00 64.62 362 THR A N 1
ATOM 2875 C CA . THR A 1 362 ? 17.895 7.943 -33.129 1.00 64.62 362 THR A CA 1
ATOM 2876 C C . THR A 1 362 ? 18.264 9.008 -32.101 1.00 64.62 362 THR A C 1
ATOM 2878 O O . THR A 1 362 ? 19.264 8.830 -31.412 1.00 64.62 362 THR A O 1
ATOM 2881 N N . SER A 1 363 ? 17.464 10.066 -31.919 1.00 62.47 363 SER A N 1
ATOM 2882 C CA . SER A 1 363 ? 17.774 11.117 -30.935 1.00 62.47 363 SER A CA 1
ATOM 2883 C C . SER A 1 363 ? 17.707 10.615 -29.489 1.00 62.47 363 SER A C 1
ATOM 2885 O O . SER A 1 363 ? 18.493 11.052 -28.652 1.00 62.47 363 SER A O 1
ATOM 2887 N N . ILE A 1 364 ? 16.821 9.655 -29.198 1.00 58.06 364 ILE A N 1
ATOM 2888 C CA . ILE A 1 364 ? 16.719 9.001 -27.881 1.00 58.06 364 ILE A CA 1
ATOM 2889 C C . ILE A 1 364 ? 17.923 8.076 -27.611 1.00 58.06 364 ILE A C 1
ATOM 2891 O O . ILE A 1 364 ? 18.267 7.841 -26.455 1.00 58.06 364 ILE A O 1
ATOM 2895 N N . GLN A 1 365 ? 18.594 7.565 -28.649 1.00 48.56 365 GLN A N 1
ATOM 2896 C CA . GLN A 1 365 ? 19.779 6.708 -28.505 1.00 48.56 365 GLN A CA 1
ATOM 2897 C C . GLN A 1 365 ? 21.096 7.485 -28.352 1.00 48.56 365 GLN A C 1
ATOM 2899 O O . GLN A 1 365 ? 22.089 6.899 -27.925 1.00 48.56 365 GLN A O 1
ATOM 2904 N N . THR A 1 366 ? 21.125 8.778 -28.686 1.00 48.19 366 THR A N 1
ATOM 2905 C CA . THR A 1 366 ? 22.352 9.595 -28.681 1.00 48.19 366 THR A CA 1
ATOM 2906 C C . THR A 1 366 ? 22.489 10.557 -27.500 1.00 48.19 366 THR A C 1
ATOM 2908 O O . THR A 1 366 ? 23.489 11.269 -27.442 1.00 48.19 366 THR A O 1
ATOM 2911 N N . GLU A 1 367 ? 21.547 10.604 -26.551 1.00 42.91 367 GLU A N 1
ATOM 2912 C CA . GLU A 1 367 ? 21.776 11.352 -25.306 1.00 42.91 367 GLU A CA 1
ATOM 2913 C C . GLU A 1 367 ? 22.845 10.633 -24.455 1.00 42.91 367 GLU A C 1
ATOM 2915 O O . GLU A 1 367 ? 22.639 9.479 -24.069 1.00 42.91 367 GLU A O 1
ATOM 2920 N N . PRO A 1 368 ? 23.997 11.270 -24.160 1.00 44.28 368 PRO A N 1
ATOM 2921 C CA . PRO A 1 368 ? 24.988 10.687 -23.267 1.00 44.28 368 PRO A CA 1
ATOM 2922 C C . PRO A 1 368 ? 24.411 10.619 -21.846 1.00 44.28 368 PRO A C 1
ATOM 2924 O O . PRO A 1 368 ? 23.936 11.622 -21.312 1.00 44.28 368 PRO A O 1
ATOM 2927 N N . THR A 1 369 ? 24.438 9.415 -21.270 1.00 43.91 369 THR A N 1
ATOM 2928 C CA . THR A 1 369 ? 24.036 9.088 -19.888 1.00 43.91 369 THR A CA 1
ATOM 2929 C C . THR A 1 369 ? 24.786 9.863 -18.823 1.00 43.91 369 THR A C 1
ATOM 2931 O O . THR A 1 369 ? 26.023 9.998 -18.980 1.00 43.91 369 THR A O 1
#

pLDDT: mean 74.63, std 16.98, range [32.22, 95.75]

Organism: NCBI:txid1034831

Radius of gyration: 33.07 Å; chains: 1; bounding box: 52×97×100 Å